Protein AF-A0A923I6V4-F1 (afdb_monomer)

Structure (mmCIF, N/CA/C/O backbone):
data_AF-A0A923I6V4-F1
#
_entry.id   AF-A0A923I6V4-F1
#
loop_
_atom_site.group_PDB
_atom_site.id
_atom_site.type_symbol
_atom_site.label_atom_id
_atom_site.label_alt_id
_atom_site.label_comp_id
_atom_site.label_asym_id
_atom_site.label_entity_id
_atom_site.label_seq_id
_atom_site.pdbx_PDB_ins_code
_atom_site.Cartn_x
_atom_site.Cartn_y
_atom_site.Cartn_z
_atom_site.occupancy
_atom_site.B_iso_or_equiv
_atom_site.auth_seq_id
_atom_site.auth_comp_id
_atom_site.auth_asym_id
_atom_site.auth_atom_id
_atom_site.pdbx_PDB_model_num
ATOM 1 N N . MET A 1 1 ? -12.545 9.788 10.547 1.00 50.50 1 MET A N 1
ATOM 2 C CA . MET A 1 1 ? -13.704 9.594 9.644 1.00 50.50 1 MET A CA 1
ATOM 3 C C . MET A 1 1 ? -13.990 8.103 9.576 1.00 50.50 1 MET A C 1
ATOM 5 O O . MET A 1 1 ? -13.017 7.360 9.613 1.00 50.50 1 MET A O 1
ATOM 9 N N . PRO A 1 2 ? -15.259 7.671 9.506 1.00 65.31 2 PRO A N 1
ATOM 10 C CA . PRO A 1 2 ? -15.587 6.265 9.277 1.00 65.31 2 PRO A CA 1
ATOM 11 C C . PRO A 1 2 ? -15.111 5.824 7.881 1.00 65.31 2 PRO A C 1
ATOM 13 O O . PRO A 1 2 ? -15.406 6.523 6.909 1.00 65.31 2 PRO A O 1
ATOM 16 N N . CYS A 1 3 ? -14.411 4.688 7.779 1.00 84.12 3 CYS A N 1
ATOM 17 C CA . CYS A 1 3 ? -14.164 4.018 6.499 1.00 84.12 3 CYS A CA 1
ATOM 18 C C . CYS A 1 3 ? -15.503 3.684 5.825 1.00 84.12 3 CYS A C 1
ATOM 20 O O . CYS A 1 3 ? -16.499 3.389 6.497 1.00 84.12 3 CYS A O 1
ATOM 22 N N . ARG A 1 4 ? -15.531 3.715 4.492 1.00 83.06 4 ARG A N 1
ATOM 23 C CA . ARG A 1 4 ? -16.712 3.359 3.690 1.00 83.06 4 ARG A CA 1
ATOM 24 C C . ARG A 1 4 ? -16.590 1.943 3.139 1.00 83.06 4 ARG A C 1
ATOM 26 O O . ARG A 1 4 ? -15.483 1.430 3.000 1.00 83.06 4 ARG A O 1
ATOM 33 N N . GLU A 1 5 ? -17.726 1.336 2.804 1.00 81.00 5 GLU A N 1
ATOM 34 C CA . GLU A 1 5 ? -17.725 0.083 2.049 1.00 81.00 5 GLU A CA 1
ATOM 35 C C . GLU A 1 5 ? -17.087 0.340 0.669 1.00 81.00 5 GLU A C 1
ATOM 37 O O . GLU A 1 5 ? -17.537 1.248 -0.042 1.00 81.00 5 GLU A O 1
ATOM 42 N N . PRO A 1 6 ? -16.025 -0.392 0.294 1.00 72.81 6 PRO A N 1
ATOM 43 C CA . PRO A 1 6 ? -15.378 -0.201 -0.993 1.00 72.81 6 PRO A CA 1
ATOM 44 C C . PRO A 1 6 ? -16.204 -0.834 -2.116 1.00 72.81 6 PRO A C 1
ATOM 46 O O . PRO A 1 6 ? -16.578 -2.001 -2.040 1.00 72.81 6 PRO A O 1
ATOM 49 N N . GLU A 1 7 ? -16.422 -0.089 -3.201 1.00 70.94 7 GLU A N 1
ATOM 50 C CA . GLU A 1 7 ? -16.979 -0.650 -4.442 1.00 70.94 7 GLU A CA 1
ATOM 51 C C . GLU A 1 7 ? -15.993 -1.644 -5.088 1.00 70.94 7 GLU A C 1
ATOM 53 O O . GLU A 1 7 ? -16.386 -2.691 -5.604 1.00 70.94 7 GLU A O 1
ATOM 58 N N . TYR A 1 8 ? -14.694 -1.345 -4.980 1.00 71.62 8 TYR A N 1
ATOM 59 C CA . TYR A 1 8 ? -13.590 -2.180 -5.446 1.00 71.62 8 TYR A CA 1
ATOM 60 C C . TYR A 1 8 ? -12.410 -2.096 -4.482 1.00 71.62 8 TYR A C 1
ATOM 62 O O . TYR A 1 8 ? -12.188 -1.061 -3.850 1.00 71.62 8 TYR A O 1
ATOM 70 N N . LEU A 1 9 ? -11.598 -3.152 -4.455 1.00 76.06 9 LEU A N 1
ATOM 71 C CA . LEU A 1 9 ? -10.267 -3.118 -3.863 1.00 76.06 9 LEU A CA 1
ATOM 72 C C . LEU A 1 9 ? -9.180 -3.134 -4.930 1.00 76.06 9 LEU A C 1
ATOM 74 O O . LEU A 1 9 ? -9.132 -4.009 -5.792 1.00 76.06 9 LEU A O 1
ATOM 78 N N . TYR A 1 10 ? -8.274 -2.172 -4.838 1.00 79.12 10 TYR A N 1
ATOM 79 C CA . TYR A 1 10 ? -7.061 -2.110 -5.627 1.00 79.12 10 TYR A CA 1
ATOM 80 C C . TYR A 1 10 ? -6.000 -3.041 -5.047 1.00 79.12 10 TYR A C 1
ATOM 82 O O . TYR A 1 10 ? -5.624 -2.947 -3.876 1.00 79.12 10 TYR A O 1
ATOM 90 N N . CYS A 1 11 ? -5.483 -3.907 -5.909 1.00 76.88 11 CYS A N 1
ATOM 91 C CA . CYS A 1 11 ? -4.522 -4.950 -5.583 1.00 76.88 11 CYS A CA 1
ATOM 92 C C . CYS A 1 11 ? -3.255 -4.769 -6.417 1.00 76.88 11 CYS A C 1
ATOM 94 O O . CYS A 1 11 ? -3.303 -4.247 -7.532 1.00 76.88 11 CYS A O 1
ATOM 96 N N . LEU A 1 12 ? -2.119 -5.233 -5.901 1.00 80.56 12 LEU A N 1
ATOM 97 C CA . LEU A 1 12 ? -0.859 -5.240 -6.641 1.00 80.56 12 LEU A CA 1
ATOM 98 C C . LEU A 1 12 ? -0.835 -6.368 -7.679 1.00 80.56 12 LEU A C 1
ATOM 100 O O . LEU A 1 12 ? -1.013 -7.538 -7.340 1.00 80.56 12 LEU A O 1
ATOM 104 N N . ALA A 1 13 ? -0.493 -6.026 -8.918 1.00 75.88 13 ALA A N 1
ATOM 105 C CA . ALA A 1 13 ? -0.203 -6.972 -9.989 1.00 75.88 13 ALA A CA 1
ATOM 106 C C . ALA A 1 13 ? 1.155 -6.665 -10.646 1.00 75.88 13 ALA A C 1
ATOM 108 O O . ALA A 1 13 ? 1.688 -5.558 -10.522 1.00 75.88 13 ALA A O 1
ATOM 109 N N . ALA A 1 14 ? 1.731 -7.649 -11.342 1.00 72.06 14 ALA A N 1
ATOM 110 C CA . ALA A 1 14 ? 3.008 -7.508 -12.048 1.00 72.06 14 ALA A CA 1
ATOM 111 C C . ALA A 1 14 ? 2.869 -7.824 -13.545 1.00 72.06 14 ALA A C 1
ATOM 113 O O . ALA A 1 14 ? 2.103 -8.705 -13.935 1.00 72.06 14 ALA A O 1
ATOM 114 N N . TYR A 1 15 ? 3.635 -7.129 -14.393 1.00 70.94 15 TYR A N 1
ATOM 115 C CA . TYR A 1 15 ? 3.663 -7.393 -15.841 1.00 70.94 15 TYR A CA 1
ATOM 116 C C . TYR A 1 15 ? 4.394 -8.700 -16.159 1.00 70.94 15 TYR A C 1
ATOM 118 O O . TYR A 1 15 ? 5.438 -8.939 -15.560 1.00 70.94 15 TYR A O 1
ATOM 126 N N . PRO A 1 16 ? 3.925 -9.551 -17.088 1.00 59.22 16 PRO A N 1
ATOM 127 C CA . PRO A 1 16 ? 4.636 -10.776 -17.471 1.00 59.22 16 PRO A CA 1
ATOM 128 C C . PRO A 1 16 ? 6.056 -10.477 -18.006 1.00 59.22 16 PRO A C 1
ATOM 130 O O . PRO A 1 16 ? 6.226 -9.546 -18.784 1.00 59.22 16 PRO A O 1
ATOM 133 N N . GLY A 1 17 ? 7.061 -11.263 -17.587 1.00 56.19 17 GLY A N 1
ATOM 134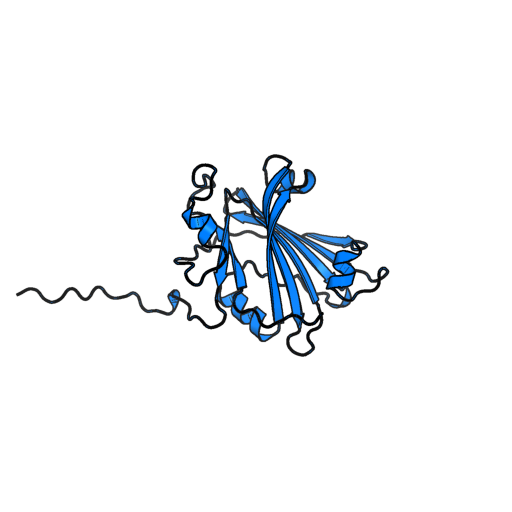 C CA . GLY A 1 17 ? 8.479 -11.105 -17.966 1.00 56.19 17 GLY A CA 1
ATOM 135 C C . GLY A 1 17 ? 9.425 -10.842 -16.781 1.00 56.19 17 GLY A C 1
ATOM 136 O O . GLY A 1 17 ? 8.997 -10.343 -15.738 1.00 56.19 17 GLY A O 1
ATOM 137 N N . ASP A 1 18 ? 10.714 -11.177 -16.939 1.00 53.94 18 ASP A N 1
ATOM 138 C CA . ASP A 1 18 ? 11.788 -11.054 -15.927 1.00 53.94 18 ASP A CA 1
ATOM 139 C C . ASP A 1 18 ? 12.222 -9.592 -15.673 1.00 53.94 18 ASP A C 1
ATOM 141 O O . ASP A 1 18 ? 13.398 -9.243 -15.701 1.00 53.94 18 ASP A O 1
ATOM 145 N N . GLY A 1 19 ? 11.268 -8.686 -15.447 1.00 49.53 19 GLY A N 1
ATOM 146 C CA . GLY A 1 19 ? 11.560 -7.292 -15.097 1.00 49.53 19 GLY A CA 1
ATOM 147 C C . GLY A 1 19 ? 11.909 -6.372 -16.273 1.00 49.53 19 GLY A C 1
ATOM 148 O O . GLY A 1 19 ? 12.106 -5.176 -16.054 1.00 49.53 19 GLY A O 1
ATOM 149 N N . ALA A 1 20 ? 11.907 -6.877 -17.510 1.00 49.28 20 ALA A N 1
ATOM 150 C CA . ALA A 1 20 ? 11.780 -6.049 -18.705 1.00 49.28 20 ALA A CA 1
ATOM 151 C C . ALA A 1 20 ? 10.291 -5.736 -18.904 1.00 49.28 20 ALA A C 1
ATOM 153 O O . ALA A 1 20 ? 9.579 -6.452 -19.605 1.00 49.28 20 ALA A O 1
ATOM 154 N N . GLY A 1 21 ? 9.796 -4.712 -18.205 1.00 51.88 21 GLY A N 1
ATOM 155 C CA . GLY A 1 21 ? 8.465 -4.181 -18.478 1.00 51.88 21 GLY A CA 1
ATOM 156 C C . GLY A 1 21 ? 8.314 -3.772 -19.948 1.00 51.88 21 GLY A C 1
ATOM 157 O O . GLY A 1 21 ? 9.319 -3.632 -20.656 1.00 51.88 21 GLY A O 1
ATOM 158 N N . PRO A 1 22 ? 7.079 -3.542 -20.424 1.00 49.72 22 PRO A N 1
ATOM 159 C CA . PRO A 1 22 ? 6.881 -2.875 -21.706 1.00 49.72 22 PRO A CA 1
ATOM 160 C C . PRO A 1 22 ? 7.697 -1.565 -21.746 1.00 49.72 22 PRO A C 1
ATOM 162 O O . PRO A 1 22 ? 7.948 -0.974 -20.686 1.00 49.72 22 PRO A O 1
ATOM 165 N N . PRO A 1 23 ? 8.157 -1.124 -22.935 1.00 48.50 23 PRO A N 1
ATOM 166 C CA . PRO A 1 23 ? 8.979 0.077 -23.073 1.00 48.50 23 PRO A CA 1
ATOM 167 C C . PRO A 1 23 ? 8.366 1.239 -22.288 1.00 48.50 23 PRO A C 1
ATOM 169 O O . PRO A 1 23 ? 7.155 1.427 -22.320 1.00 48.50 23 PRO A O 1
ATOM 172 N N . ALA A 1 24 ? 9.212 1.961 -21.544 1.00 45.72 24 ALA A N 1
ATOM 173 C CA . ALA A 1 24 ? 8.827 2.961 -20.552 1.00 45.72 24 ALA A CA 1
ATOM 174 C C . ALA A 1 24 ? 7.720 3.899 -21.063 1.00 45.72 24 ALA A C 1
ATOM 176 O O . ALA A 1 24 ? 7.957 4.836 -21.818 1.00 45.72 24 ALA A O 1
ATOM 177 N N . GLY A 1 25 ? 6.504 3.608 -20.622 1.00 45.00 25 GLY A N 1
ATOM 178 C CA . GLY A 1 25 ? 5.285 4.265 -21.046 1.00 45.00 25 GLY A CA 1
ATOM 179 C C . GLY A 1 25 ? 4.143 3.301 -20.781 1.00 45.00 25 GLY A C 1
ATOM 180 O O . GLY A 1 25 ? 4.135 2.187 -21.294 1.00 45.00 25 GLY A O 1
ATOM 181 N N . LEU A 1 26 ? 3.188 3.695 -19.940 1.00 42.41 26 LEU A N 1
ATOM 182 C CA . LEU A 1 26 ? 1.911 2.990 -19.926 1.00 42.41 26 LEU A CA 1
ATOM 183 C C . LEU A 1 26 ? 1.362 3.088 -21.356 1.00 42.41 26 LEU A C 1
ATOM 185 O O . LEU A 1 26 ? 1.271 4.221 -21.846 1.00 42.41 26 LEU A O 1
ATOM 189 N N . PRO A 1 27 ? 1.017 1.977 -22.038 1.00 41.78 27 PRO A N 1
ATOM 190 C CA . PRO A 1 27 ? 0.214 2.098 -23.242 1.00 41.78 27 PRO A CA 1
ATOM 191 C C . PRO A 1 27 ? -1.003 2.970 -22.892 1.00 41.78 27 PRO A C 1
ATOM 193 O O . PRO A 1 27 ? -1.504 2.863 -21.767 1.00 41.78 27 PRO A O 1
ATOM 196 N N . PRO A 1 28 ? -1.458 3.871 -23.776 1.00 41.59 28 PRO A N 1
ATOM 197 C CA . PRO A 1 28 ? -2.565 4.788 -23.485 1.00 41.59 28 PRO A CA 1
ATOM 198 C C . PRO A 1 28 ? -3.798 4.084 -22.887 1.00 41.59 28 PRO A C 1
ATOM 200 O O . PRO A 1 28 ? -4.476 4.627 -22.019 1.00 41.59 28 PRO A O 1
ATOM 203 N N . GLU A 1 29 ? -4.015 2.825 -23.265 1.00 41.84 29 GLU A N 1
ATOM 204 C CA . GLU A 1 29 ? -5.050 1.928 -22.740 1.00 41.84 29 GLU A CA 1
ATOM 205 C C . GLU A 1 29 ? -4.907 1.623 -21.231 1.00 41.84 29 GLU A C 1
ATOM 207 O O . GLU A 1 29 ? -5.901 1.519 -20.517 1.00 41.84 29 GLU A O 1
ATOM 212 N N . ALA A 1 30 ? -3.681 1.548 -20.702 1.00 40.38 30 ALA A N 1
ATOM 213 C CA . ALA A 1 30 ? -3.397 1.311 -19.285 1.00 40.38 30 ALA A CA 1
ATOM 214 C C . ALA A 1 30 ? -3.538 2.575 -18.413 1.00 40.38 30 ALA A C 1
ATOM 216 O O . ALA A 1 30 ? -3.670 2.463 -17.195 1.00 40.38 30 ALA A O 1
ATOM 217 N N . GLN A 1 31 ? -3.562 3.774 -19.012 1.00 41.53 31 GLN A N 1
ATOM 218 C CA . GLN A 1 31 ? -3.957 4.999 -18.299 1.00 41.53 31 GLN A CA 1
ATOM 219 C C . GLN A 1 31 ? -5.479 5.056 -18.081 1.00 41.53 31 GLN A C 1
ATOM 221 O O . GLN A 1 31 ? -5.931 5.611 -17.082 1.00 41.53 31 GLN A O 1
ATOM 226 N N . ALA A 1 32 ? -6.261 4.437 -18.976 1.00 33.84 32 ALA A N 1
ATOM 227 C CA . ALA A 1 32 ? -7.723 4.375 -18.898 1.00 33.84 32 ALA A CA 1
ATOM 228 C C . ALA A 1 32 ? -8.253 3.281 -17.942 1.00 33.84 32 ALA A C 1
ATOM 230 O O . ALA A 1 32 ? -9.379 3.379 -17.462 1.00 33.84 32 ALA A O 1
ATOM 231 N N . LEU A 1 33 ? -7.440 2.271 -17.611 1.00 42.25 33 LEU A N 1
ATOM 232 C CA . LEU A 1 33 ? -7.801 1.150 -16.723 1.00 42.25 33 LEU A CA 1
ATOM 233 C C . LEU A 1 33 ? -7.807 1.485 -15.221 1.00 42.25 33 LEU A C 1
ATOM 235 O O . LEU A 1 33 ? -8.164 0.638 -14.406 1.00 42.25 33 LEU A O 1
ATOM 239 N N . LEU A 1 34 ? -7.435 2.706 -14.829 1.00 43.00 34 LEU A N 1
ATOM 240 C CA . LEU A 1 34 ? -7.333 3.083 -13.415 1.00 43.00 34 LEU A CA 1
ATOM 241 C C . LEU A 1 34 ? -8.675 3.411 -12.738 1.00 43.00 34 LEU A C 1
ATOM 243 O O . LEU A 1 34 ? -8.669 3.637 -11.533 1.00 43.00 34 LEU A O 1
ATOM 247 N N . CYS A 1 35 ? -9.804 3.372 -13.460 1.00 35.56 35 CYS A N 1
ATOM 248 C CA . CYS A 1 35 ? -11.149 3.580 -12.904 1.00 35.56 35 CYS A CA 1
ATOM 249 C C . CYS A 1 35 ? -12.248 2.827 -13.701 1.00 35.56 35 CYS A C 1
ATOM 251 O O . CYS A 1 35 ? -13.166 3.471 -14.209 1.00 35.56 35 CYS A O 1
ATOM 253 N N . GLY A 1 36 ? -12.187 1.497 -13.870 1.00 34.00 36 GLY A N 1
ATOM 254 C CA . GLY A 1 36 ? -13.269 0.792 -14.583 1.00 34.00 36 GLY A CA 1
ATOM 255 C C . GLY A 1 36 ? -13.324 -0.743 -14.457 1.00 34.00 36 GLY A C 1
ATOM 256 O O . GLY A 1 36 ? -12.309 -1.371 -14.158 1.00 34.00 36 GLY A O 1
ATOM 257 N N . PRO A 1 37 ? -14.505 -1.352 -14.712 1.00 34.47 37 PRO A N 1
ATOM 258 C CA . PRO A 1 37 ? -14.922 -2.694 -14.266 1.00 34.47 37 PRO A CA 1
ATOM 259 C C . PRO A 1 37 ? -14.389 -3.854 -15.129 1.00 34.47 37 PRO A C 1
ATOM 261 O O . PRO A 1 37 ? -15.073 -4.844 -15.369 1.00 34.47 37 PRO A O 1
ATOM 264 N N . SER A 1 38 ? -13.184 -3.747 -15.683 1.00 38.25 38 SER A N 1
ATOM 265 C CA . SER A 1 38 ? -12.650 -4.793 -16.567 1.00 38.25 38 SER A CA 1
ATOM 266 C C . SER A 1 38 ? -11.137 -4.901 -16.467 1.00 38.25 38 SER A C 1
ATOM 268 O O . SER A 1 38 ? -10.418 -4.701 -17.442 1.00 38.25 38 SER A O 1
ATOM 270 N N . ALA A 1 39 ? -10.638 -5.261 -15.286 1.00 38.81 39 ALA A N 1
ATOM 271 C CA . ALA A 1 39 ? -9.272 -5.751 -15.163 1.00 38.81 39 ALA A CA 1
ATOM 272 C C . ALA A 1 39 ? -9.226 -7.245 -15.536 1.00 38.81 39 ALA A C 1
ATOM 274 O O . ALA A 1 39 ? -9.208 -8.138 -14.690 1.00 38.81 39 ALA A O 1
ATOM 275 N N . ALA A 1 40 ? -9.278 -7.520 -16.840 1.00 32.78 40 ALA A N 1
ATOM 276 C CA . ALA A 1 40 ? -9.125 -8.867 -17.373 1.00 32.78 40 ALA A CA 1
ATOM 277 C C . ALA A 1 40 ? -7.722 -9.428 -17.056 1.00 32.78 40 ALA A C 1
ATOM 279 O O . ALA A 1 40 ? -6.714 -8.752 -17.246 1.00 32.78 40 ALA A O 1
ATOM 280 N N . ALA A 1 41 ? -7.691 -10.686 -16.600 1.00 36.97 41 ALA A N 1
ATOM 281 C CA . ALA A 1 41 ? -6.511 -11.500 -16.287 1.00 36.97 41 ALA A CA 1
ATOM 282 C C . ALA A 1 41 ? -5.522 -10.865 -15.292 1.00 36.97 41 ALA A C 1
ATOM 284 O O . ALA A 1 41 ? -4.406 -10.474 -15.637 1.00 36.97 41 ALA A O 1
ATOM 285 N N . VAL A 1 42 ? -5.901 -10.856 -14.012 1.00 48.19 42 VAL A N 1
ATOM 286 C CA . VAL A 1 42 ? -4.965 -10.548 -12.930 1.00 48.19 42 VAL A CA 1
ATOM 287 C C . VAL A 1 42 ? -3.864 -11.610 -12.878 1.00 48.19 42 VAL A C 1
ATOM 289 O O . VAL A 1 42 ? -4.057 -12.724 -12.388 1.00 48.19 42 VAL A O 1
ATOM 292 N N . CYS A 1 43 ? -2.681 -11.264 -13.381 1.00 43.03 43 CYS A N 1
ATOM 293 C CA . CYS A 1 43 ? -1.482 -12.051 -13.148 1.00 43.03 43 CYS A CA 1
ATOM 294 C C . CYS A 1 43 ? -0.974 -11.724 -11.741 1.00 43.03 43 CYS A C 1
ATOM 296 O O . CYS A 1 43 ? -0.223 -10.766 -11.550 1.00 43.03 43 CYS A O 1
ATOM 298 N N . HIS A 1 44 ? -1.418 -12.504 -10.753 1.00 53.28 44 HIS A N 1
ATOM 299 C CA . HIS A 1 44 ? -0.719 -12.623 -9.478 1.00 53.28 44 HIS A CA 1
ATOM 300 C C . HIS A 1 44 ? 0.377 -13.682 -9.652 1.00 53.28 44 HIS A C 1
ATOM 302 O O . HIS A 1 44 ? 0.066 -14.871 -9.760 1.00 53.28 44 HIS A O 1
ATOM 308 N N . PRO A 1 45 ? 1.655 -13.292 -9.728 1.00 54.62 45 PRO A N 1
ATOM 309 C CA . PRO A 1 45 ? 2.751 -14.242 -9.728 1.00 54.62 45 PRO A CA 1
ATOM 310 C C . PRO A 1 45 ? 2.778 -14.978 -8.381 1.00 54.62 45 PRO A C 1
ATOM 312 O O . PRO A 1 45 ? 2.745 -14.347 -7.326 1.00 54.62 45 PRO A O 1
ATOM 315 N N . ASN A 1 46 ? 2.870 -16.308 -8.407 1.00 56.78 46 ASN A N 1
ATOM 316 C CA . ASN A 1 46 ? 2.979 -17.125 -7.190 1.00 56.78 46 ASN A CA 1
ATOM 317 C C . ASN A 1 46 ? 4.353 -16.995 -6.494 1.00 56.78 46 ASN A C 1
ATOM 319 O O . ASN A 1 46 ? 4.581 -17.628 -5.469 1.00 56.78 46 ASN A O 1
ATOM 323 N N . ASP A 1 47 ? 5.288 -16.227 -7.059 1.00 63.88 47 ASP A N 1
ATOM 324 C CA . ASP A 1 47 ? 6.683 -16.127 -6.624 1.00 63.88 47 ASP A CA 1
ATOM 325 C C . ASP A 1 47 ? 6.998 -14.840 -5.843 1.00 63.88 47 ASP A C 1
ATOM 327 O O . ASP A 1 47 ? 8.163 -14.449 -5.730 1.00 63.88 47 ASP A O 1
ATOM 331 N N . TYR A 1 48 ? 5.987 -14.165 -5.282 1.00 69.56 48 TYR A N 1
ATOM 332 C CA . TYR A 1 48 ? 6.248 -13.022 -4.413 1.00 69.56 48 TYR A CA 1
ATOM 333 C C . TYR A 1 48 ? 6.947 -13.429 -3.117 1.00 69.56 48 TYR A C 1
ATOM 335 O O . TYR A 1 48 ? 6.541 -14.357 -2.418 1.00 69.56 48 TYR A O 1
ATOM 343 N N . SER A 1 49 ? 7.990 -12.675 -2.770 1.00 74.44 49 SER A N 1
ATOM 344 C CA . SER A 1 49 ? 8.648 -12.762 -1.467 1.00 74.44 49 SER A CA 1
ATOM 345 C C . SER A 1 49 ? 8.453 -11.473 -0.674 1.00 74.44 49 SER A C 1
ATOM 347 O O . SER A 1 49 ? 8.475 -10.364 -1.222 1.00 74.44 49 SER A O 1
ATOM 349 N N . PHE A 1 50 ? 8.263 -11.638 0.636 1.00 77.50 50 PHE A N 1
ATOM 350 C CA . PHE A 1 50 ? 7.963 -10.565 1.578 1.00 77.50 50 PHE A CA 1
ATOM 351 C C . PHE A 1 50 ? 8.929 -10.628 2.761 1.00 77.50 50 PHE A C 1
ATOM 353 O O . PHE A 1 50 ? 9.101 -11.685 3.362 1.00 77.50 50 PHE A O 1
ATOM 360 N N . ASP A 1 51 ? 9.509 -9.487 3.128 1.00 72.25 51 ASP A N 1
ATOM 361 C CA . ASP A 1 51 ? 10.331 -9.351 4.333 1.00 72.25 51 ASP A CA 1
ATOM 362 C C . ASP A 1 51 ? 9.881 -8.124 5.134 1.00 72.25 51 ASP A C 1
ATOM 364 O O . ASP A 1 51 ? 9.891 -7.001 4.619 1.00 72.25 51 ASP A O 1
ATOM 368 N N . TRP A 1 52 ? 9.433 -8.353 6.370 1.00 74.12 52 TRP A N 1
ATOM 369 C CA . TRP A 1 52 ? 8.853 -7.335 7.241 1.00 74.12 52 TRP A CA 1
ATOM 370 C C . TRP A 1 52 ? 9.868 -6.857 8.272 1.00 74.12 52 TRP A C 1
ATOM 372 O O . TRP A 1 52 ? 10.367 -7.628 9.085 1.00 74.12 52 TRP A O 1
ATOM 382 N N . MET A 1 53 ? 10.062 -5.544 8.339 1.00 74.69 53 MET A N 1
ATOM 383 C CA . MET A 1 53 ? 10.804 -4.900 9.420 1.00 74.69 53 MET A CA 1
ATOM 384 C C . MET A 1 53 ? 9.863 -4.043 10.261 1.00 74.69 53 MET A C 1
ATOM 386 O O . MET A 1 53 ? 9.182 -3.178 9.709 1.00 74.69 53 MET A O 1
ATOM 390 N N . SER A 1 54 ? 9.869 -4.240 11.582 1.00 72.88 54 SER A N 1
ATOM 391 C CA . SER A 1 54 ? 9.099 -3.440 12.545 1.00 72.88 54 SER A CA 1
ATOM 392 C C . SER A 1 54 ? 9.996 -2.470 13.311 1.00 72.88 54 SER A C 1
ATOM 394 O O . SER A 1 54 ? 11.115 -2.819 13.691 1.00 72.88 54 SER A O 1
ATOM 396 N N . ARG A 1 55 ? 9.523 -1.238 13.519 1.00 75.00 55 ARG A N 1
ATOM 397 C CA . ARG A 1 55 ? 10.157 -0.198 14.343 1.00 75.00 55 ARG A CA 1
ATOM 398 C C . ARG A 1 55 ? 9.082 0.657 15.011 1.00 75.00 55 ARG A C 1
ATOM 400 O O . ARG A 1 55 ? 7.973 0.758 14.502 1.00 75.00 55 ARG A O 1
ATOM 407 N N . TYR A 1 56 ? 9.443 1.359 16.078 1.00 70.69 56 TYR A N 1
ATOM 408 C CA . TYR A 1 56 ? 8.615 2.428 16.637 1.00 70.69 56 TYR A CA 1
ATOM 409 C C . TYR A 1 56 ? 9.010 3.776 16.034 1.00 70.69 56 TYR A C 1
ATOM 411 O O . TYR A 1 56 ? 10.193 4.037 15.790 1.00 70.69 56 TYR A O 1
ATOM 419 N N . ARG A 1 57 ? 8.021 4.627 15.759 1.00 66.69 57 ARG A N 1
ATOM 420 C CA . ARG A 1 57 ? 8.233 6.017 15.338 1.00 66.69 57 ARG A CA 1
ATOM 421 C C . ARG A 1 57 ? 7.162 6.905 15.948 1.00 66.69 57 ARG A C 1
ATOM 423 O O . ARG A 1 57 ? 6.011 6.490 16.006 1.00 66.69 57 ARG A O 1
ATOM 430 N N . CYS A 1 58 ? 7.524 8.146 16.274 1.00 58.00 58 CYS A N 1
ATOM 431 C CA . CYS A 1 58 ? 6.523 9.201 16.361 1.00 58.00 58 CYS A CA 1
ATOM 432 C C . CYS A 1 58 ? 5.948 9.400 14.945 1.00 58.00 58 CYS A C 1
ATOM 434 O O . CYS A 1 58 ? 6.722 9.675 14.014 1.00 58.00 58 CYS A O 1
ATOM 436 N N . PRO A 1 59 ? 4.647 9.159 14.728 1.00 59.31 59 PRO A N 1
ATOM 437 C CA . PRO A 1 59 ? 4.013 9.355 13.429 1.00 59.31 59 PRO A CA 1
ATOM 438 C C . PRO A 1 59 ? 4.082 10.829 13.003 1.00 59.31 59 PRO A C 1
ATOM 440 O O . PRO A 1 59 ? 4.127 11.739 13.825 1.00 59.31 59 PRO A O 1
ATOM 443 N N . ALA A 1 60 ? 4.087 11.075 11.692 1.00 63.59 60 ALA A N 1
ATOM 444 C CA . ALA A 1 60 ? 3.764 12.410 11.195 1.00 63.59 60 ALA A CA 1
ATOM 445 C C . ALA A 1 60 ? 2.292 12.706 11.523 1.00 63.59 60 ALA A C 1
ATOM 447 O O . ALA A 1 60 ? 1.484 11.785 11.409 1.00 63.59 60 ALA A O 1
ATOM 448 N N . ASN A 1 61 ? 1.943 13.958 11.844 1.00 73.06 61 ASN A N 1
ATOM 449 C CA . ASN A 1 61 ? 0.589 14.357 12.272 1.00 73.06 61 ASN A CA 1
ATOM 450 C C . ASN A 1 61 ? -0.523 13.734 11.406 1.00 73.06 61 ASN A C 1
ATOM 452 O O . ASN A 1 61 ? -1.440 13.118 11.930 1.00 73.06 61 ASN A O 1
ATOM 456 N N . ALA A 1 62 ? -0.352 13.736 10.080 1.00 79.81 62 ALA A N 1
ATOM 457 C CA . ALA A 1 62 ? -1.321 13.158 9.148 1.00 79.81 62 ALA A CA 1
ATOM 458 C C . ALA A 1 62 ? -1.598 11.648 9.338 1.00 79.81 62 ALA A C 1
ATOM 460 O O . ALA A 1 62 ? -2.683 11.190 9.010 1.00 79.81 62 ALA A O 1
ATOM 461 N N . VAL A 1 63 ? -0.637 10.851 9.821 1.00 84.00 63 VAL A N 1
ATOM 462 C CA . VAL A 1 63 ? -0.857 9.418 10.109 1.00 84.00 63 VAL A CA 1
ATOM 463 C C . VAL A 1 63 ? -1.602 9.241 11.429 1.00 84.00 63 VAL A C 1
ATOM 465 O O . VAL A 1 63 ? -2.481 8.387 11.502 1.00 84.00 63 VAL A O 1
ATOM 468 N N . SER A 1 64 ? -1.284 10.047 12.448 1.00 84.19 64 SER A N 1
ATOM 469 C CA . SER A 1 64 ? -2.036 10.048 13.708 1.00 84.19 64 SER A CA 1
ATOM 470 C C . SER A 1 64 ? -3.491 10.421 13.478 1.00 84.19 64 SER A C 1
ATOM 472 O O . SER A 1 64 ? -4.371 9.704 13.939 1.00 84.19 64 SER A O 1
ATOM 474 N N . ASP A 1 65 ? -3.738 11.470 12.691 1.00 86.00 65 ASP A N 1
ATOM 475 C CA . ASP A 1 65 ? -5.088 11.943 12.375 1.00 86.00 65 ASP A CA 1
ATOM 476 C C . ASP A 1 65 ? -5.917 10.858 11.671 1.00 86.00 65 ASP A C 1
ATOM 478 O O . ASP A 1 65 ? -7.080 10.635 12.009 1.00 86.00 65 ASP A O 1
ATOM 482 N N . LEU A 1 66 ? -5.309 10.139 10.718 1.00 87.81 66 LEU A N 1
ATOM 483 C CA . LEU A 1 66 ? -5.961 9.028 10.015 1.00 87.81 66 LEU A CA 1
ATOM 484 C C . LEU A 1 66 ? -6.261 7.845 10.940 1.00 87.81 66 LEU A C 1
ATOM 486 O O . LEU A 1 66 ? -7.297 7.202 10.787 1.00 87.81 66 LEU A O 1
ATOM 490 N N . LEU A 1 67 ? -5.371 7.561 11.893 1.00 89.38 67 LEU A N 1
ATOM 491 C CA . LEU A 1 67 ? -5.541 6.478 12.861 1.00 89.38 67 LEU A CA 1
ATOM 492 C C . LEU A 1 67 ? -6.365 6.885 14.096 1.00 89.38 67 LEU A C 1
ATOM 494 O O . LEU A 1 67 ? -6.598 6.047 14.962 1.00 89.38 67 LEU A O 1
ATOM 498 N N . GLY A 1 68 ? -6.805 8.145 14.195 1.00 88.25 68 GLY A N 1
ATOM 499 C CA . GLY A 1 68 ? -7.524 8.658 15.365 1.00 88.25 68 GLY A CA 1
ATOM 500 C C . GLY A 1 68 ? -6.678 8.689 16.643 1.00 88.25 68 GLY A C 1
ATOM 501 O O . GLY A 1 68 ? -7.220 8.557 17.737 1.00 88.25 68 GLY A O 1
ATOM 502 N N . LEU A 1 69 ? -5.359 8.827 16.506 1.00 87.19 69 LEU A N 1
ATOM 503 C CA . LEU A 1 69 ? -4.399 8.772 17.605 1.00 87.19 69 LEU A CA 1
ATOM 504 C C . LEU A 1 69 ? -4.014 10.167 18.093 1.00 87.19 69 LEU A C 1
ATOM 506 O O . LEU A 1 69 ? -3.914 11.113 17.309 1.00 87.19 69 LEU A O 1
ATOM 510 N N . GLN A 1 70 ? -3.714 10.280 19.383 1.00 86.69 70 GLN A N 1
ATOM 511 C CA . GLN A 1 70 ? -3.072 11.468 19.932 1.00 86.69 70 GLN A CA 1
ATOM 512 C C . GLN A 1 70 ? -1.602 11.540 19.480 1.00 86.69 70 GLN A C 1
ATOM 514 O O . GLN A 1 70 ? -0.973 10.510 19.227 1.00 86.69 70 GLN A O 1
ATOM 519 N N . PRO A 1 71 ? -0.992 12.738 19.406 1.00 78.12 71 PRO A N 1
ATOM 520 C CA . PRO A 1 71 ? 0.404 12.890 18.978 1.00 78.12 71 PRO A CA 1
ATOM 521 C C . PRO A 1 71 ? 1.426 12.093 19.806 1.00 78.12 71 PRO A C 1
ATOM 523 O O . PRO A 1 71 ? 2.490 11.744 19.297 1.00 78.12 71 PRO A O 1
ATOM 526 N N . SER A 1 72 ? 1.120 11.822 21.077 1.00 81.81 72 SER A N 1
ATOM 527 C CA . SER A 1 72 ? 1.960 11.042 21.992 1.00 81.81 72 SER A CA 1
ATOM 528 C C . SER A 1 72 ? 1.791 9.529 21.859 1.00 81.81 72 SER A C 1
ATOM 530 O O . SER A 1 72 ? 2.577 8.788 22.451 1.00 81.81 72 SER A O 1
ATOM 532 N N . ASP A 1 73 ? 0.776 9.061 21.132 1.00 85.56 73 ASP A N 1
ATOM 533 C CA . ASP A 1 73 ? 0.451 7.640 21.096 1.00 85.56 73 ASP A CA 1
ATOM 534 C C . ASP A 1 73 ? 1.498 6.857 20.291 1.00 85.56 73 ASP A C 1
ATOM 536 O O . ASP A 1 73 ? 1.897 7.266 19.191 1.00 85.56 73 ASP A O 1
ATOM 540 N N . PRO A 1 74 ? 1.964 5.706 20.807 1.00 83.06 74 PRO A N 1
ATOM 541 C CA . PRO A 1 74 ? 2.948 4.896 20.114 1.00 83.06 74 PRO A CA 1
ATOM 542 C C . PRO A 1 74 ? 2.344 4.238 18.868 1.00 83.06 74 PRO A C 1
ATOM 544 O O . PRO A 1 74 ? 1.299 3.583 18.910 1.00 83.06 74 PRO A O 1
ATOM 547 N N . VAL A 1 75 ? 3.067 4.354 17.753 1.00 86.00 75 VAL A N 1
ATOM 548 C CA . VAL A 1 75 ? 2.718 3.725 16.475 1.00 86.00 75 VAL A CA 1
ATOM 549 C C . VAL A 1 75 ? 3.803 2.735 16.072 1.00 86.00 75 VAL A C 1
ATOM 551 O O . VAL A 1 75 ? 4.993 3.072 15.995 1.00 86.00 75 VAL A O 1
ATOM 554 N N . LYS A 1 76 ? 3.381 1.509 15.754 1.00 88.44 76 LYS A N 1
ATOM 555 C CA . LYS A 1 76 ? 4.237 0.524 15.097 1.00 88.44 76 LYS A CA 1
ATOM 556 C C . LYS A 1 76 ? 4.321 0.858 13.620 1.00 88.44 76 LYS A C 1
ATOM 558 O O . LYS A 1 76 ? 3.318 0.929 12.915 1.00 88.44 76 LYS A O 1
ATOM 563 N N . TYR A 1 77 ? 5.544 1.039 13.154 1.00 89.38 77 TYR A N 1
ATOM 564 C CA . TYR A 1 77 ? 5.870 1.237 11.758 1.00 89.38 77 TYR A CA 1
ATOM 565 C C . TYR A 1 77 ? 6.455 -0.050 11.192 1.00 89.38 77 TYR A C 1
ATOM 567 O O . TYR A 1 77 ? 7.525 -0.504 11.604 1.00 89.38 77 TYR A O 1
ATOM 575 N N . PHE A 1 78 ? 5.768 -0.598 10.203 1.00 89.88 78 PHE A N 1
ATOM 576 C CA . PHE A 1 78 ? 6.216 -1.737 9.434 1.00 89.88 78 PHE A CA 1
ATOM 577 C C . PHE A 1 78 ? 6.626 -1.295 8.042 1.00 89.88 78 PHE A C 1
ATOM 579 O O . PHE A 1 78 ? 6.019 -0.417 7.427 1.00 89.88 78 PHE A O 1
ATOM 586 N N . ARG A 1 79 ? 7.664 -1.934 7.522 1.00 89.75 79 ARG A N 1
ATOM 587 C CA . ARG A 1 79 ? 8.093 -1.744 6.146 1.00 89.75 79 ARG A CA 1
ATOM 588 C C . ARG A 1 79 ? 8.395 -3.089 5.519 1.00 89.75 79 ARG A C 1
ATOM 590 O O . ARG A 1 79 ? 9.113 -3.882 6.126 1.00 89.75 79 ARG A O 1
ATOM 597 N N . ARG A 1 80 ? 7.931 -3.284 4.287 1.00 89.19 80 ARG A N 1
ATOM 598 C CA . ARG A 1 80 ? 8.317 -4.425 3.453 1.00 89.19 80 ARG A CA 1
ATOM 599 C C . ARG A 1 80 ? 8.665 -4.013 2.035 1.00 89.19 80 ARG A C 1
ATOM 601 O O . ARG A 1 80 ? 8.159 -3.020 1.517 1.00 89.19 80 ARG A O 1
ATOM 608 N N . VAL A 1 81 ? 9.536 -4.794 1.409 1.00 90.31 81 VAL A N 1
ATOM 609 C CA . VAL A 1 81 ? 9.801 -4.725 -0.032 1.00 90.31 81 VAL A CA 1
ATOM 610 C C . VAL A 1 81 ? 9.233 -5.985 -0.656 1.00 90.31 81 VAL A C 1
ATOM 612 O O . VAL A 1 81 ? 9.581 -7.082 -0.227 1.00 90.31 81 VAL A O 1
ATOM 615 N N . ILE A 1 82 ? 8.370 -5.806 -1.647 1.00 88.94 82 ILE A N 1
ATOM 616 C CA . ILE A 1 82 ? 7.729 -6.880 -2.395 1.00 88.94 82 ILE A CA 1
ATOM 617 C C . ILE A 1 82 ? 8.559 -7.109 -3.648 1.00 88.94 82 ILE A C 1
ATOM 619 O O . ILE A 1 82 ? 8.840 -6.169 -4.403 1.00 88.94 82 ILE A O 1
ATOM 623 N N . ARG A 1 83 ? 8.984 -8.353 -3.844 1.00 87.31 83 ARG A N 1
ATOM 624 C CA . ARG A 1 83 ? 9.814 -8.753 -4.980 1.00 87.31 83 ARG A CA 1
ATOM 625 C C . ARG A 1 83 ? 9.102 -9.779 -5.823 1.00 87.31 83 ARG A C 1
ATOM 627 O O . ARG A 1 83 ? 8.398 -10.622 -5.283 1.00 87.31 83 ARG A O 1
ATOM 634 N N . ARG A 1 84 ? 9.380 -9.728 -7.119 1.00 80.56 84 ARG A N 1
ATOM 635 C CA . ARG A 1 84 ? 9.108 -10.804 -8.063 1.00 80.56 84 ARG A CA 1
ATOM 636 C C . ARG A 1 84 ? 10.436 -11.286 -8.624 1.00 80.56 84 ARG A C 1
ATOM 638 O O . ARG A 1 84 ? 11.209 -10.471 -9.139 1.00 80.56 84 ARG A O 1
ATOM 645 N N . GLY A 1 85 ? 10.739 -12.570 -8.465 1.00 82.31 85 GLY A N 1
ATOM 646 C CA . GLY A 1 85 ? 12.101 -13.066 -8.631 1.00 82.31 85 GLY A CA 1
ATOM 647 C C . GLY A 1 85 ? 13.113 -12.198 -7.868 1.00 82.31 85 GLY A C 1
ATOM 648 O O . GLY A 1 85 ? 13.008 -12.000 -6.656 1.00 82.31 85 GLY A O 1
ATOM 649 N N . ARG A 1 86 ? 14.092 -11.638 -8.588 1.00 82.62 86 ARG A N 1
ATOM 650 C CA . ARG A 1 86 ? 15.144 -10.783 -8.008 1.00 82.62 86 ARG A CA 1
ATOM 651 C C . ARG A 1 86 ? 14.798 -9.295 -7.972 1.00 82.62 86 ARG A C 1
ATOM 653 O O . ARG A 1 86 ? 15.525 -8.534 -7.343 1.00 82.62 86 ARG A O 1
ATOM 660 N N . HIS A 1 87 ? 13.710 -8.874 -8.612 1.00 84.94 87 HIS A N 1
ATOM 661 C CA . HIS A 1 87 ? 13.425 -7.458 -8.811 1.00 84.94 87 HIS A CA 1
ATOM 662 C C . HIS A 1 87 ? 12.424 -6.928 -7.779 1.00 84.94 87 HIS A C 1
ATOM 664 O O . HIS A 1 87 ? 11.343 -7.505 -7.615 1.00 84.94 87 HIS A O 1
ATOM 670 N N . PRO A 1 88 ? 12.724 -5.806 -7.099 1.00 89.75 88 PRO A N 1
ATOM 671 C CA . PRO A 1 88 ? 11.741 -5.129 -6.267 1.00 89.75 88 PRO A CA 1
ATOM 672 C C . PRO A 1 88 ? 10.669 -4.490 -7.153 1.00 89.75 88 PRO A C 1
ATOM 674 O O . PRO A 1 88 ? 10.966 -3.670 -8.025 1.00 89.75 88 PRO A O 1
ATOM 677 N N . ILE A 1 89 ? 9.413 -4.869 -6.930 1.00 86.69 89 ILE A N 1
ATOM 678 C CA . ILE A 1 89 ? 8.266 -4.346 -7.685 1.00 86.69 89 ILE A CA 1
ATOM 679 C C . ILE A 1 89 ? 7.517 -3.274 -6.901 1.00 86.69 89 ILE A C 1
ATOM 681 O O . ILE A 1 89 ? 6.958 -2.352 -7.494 1.00 86.69 89 ILE A O 1
ATOM 685 N N . ALA A 1 90 ? 7.531 -3.373 -5.571 1.00 91.00 90 ALA A N 1
ATOM 686 C CA . ALA A 1 90 ? 6.863 -2.423 -4.708 1.00 91.00 90 ALA A CA 1
ATOM 687 C C . ALA A 1 90 ? 7.497 -2.355 -3.314 1.00 91.00 90 ALA A C 1
ATOM 689 O O . ALA A 1 90 ? 8.209 -3.257 -2.870 1.00 91.00 90 ALA A O 1
ATOM 690 N N . CYS A 1 91 ? 7.236 -1.263 -2.606 1.00 92.00 91 CYS A N 1
ATOM 691 C CA . CYS A 1 91 ? 7.613 -1.070 -1.213 1.00 92.00 91 CYS A CA 1
ATOM 692 C C . CYS A 1 91 ? 6.368 -0.638 -0.452 1.00 92.00 91 CYS A C 1
ATOM 694 O O . CYS A 1 91 ? 5.766 0.375 -0.800 1.00 92.00 91 CYS A O 1
ATOM 696 N N . GLU A 1 92 ? 6.010 -1.367 0.599 1.00 91.38 92 GLU A N 1
ATOM 697 C CA . GLU A 1 92 ? 4.917 -0.981 1.483 1.00 91.38 92 GLU A CA 1
ATOM 698 C C . GLU A 1 92 ? 5.460 -0.411 2.787 1.00 91.38 92 GLU A C 1
ATOM 700 O O . GLU A 1 92 ? 6.448 -0.893 3.354 1.00 91.38 92 GLU A O 1
ATOM 705 N N . MET A 1 93 ? 4.787 0.626 3.260 1.00 91.75 93 MET A N 1
ATOM 706 C CA . MET A 1 93 ? 4.911 1.158 4.603 1.00 91.75 93 MET A CA 1
ATOM 707 C C . MET A 1 93 ? 3.554 1.078 5.285 1.00 91.75 93 MET A C 1
ATOM 709 O O . MET A 1 93 ? 2.589 1.602 4.737 1.00 91.75 93 MET A O 1
ATOM 713 N N . SER A 1 94 ? 3.500 0.487 6.473 1.00 91.44 94 SER A N 1
ATOM 714 C CA . SER A 1 94 ? 2.270 0.344 7.250 1.00 91.44 94 SER A CA 1
ATOM 715 C C . SER A 1 94 ? 2.464 0.920 8.646 1.00 91.44 94 SER A C 1
ATOM 717 O O . SER A 1 94 ? 3.509 0.737 9.270 1.00 91.44 94 SER A O 1
ATOM 719 N N . TRP A 1 95 ? 1.455 1.625 9.132 1.00 92.19 95 TRP A N 1
ATOM 720 C CA . TRP A 1 95 ? 1.393 2.230 10.454 1.00 92.19 95 TRP A CA 1
ATOM 721 C C . TRP A 1 95 ? 0.189 1.662 11.185 1.00 92.19 95 TRP A C 1
ATOM 723 O O . TRP A 1 95 ? -0.916 1.667 10.643 1.00 92.19 95 TRP A O 1
ATOM 733 N N . LEU A 1 96 ? 0.424 1.152 12.388 1.00 91.44 96 LEU A N 1
ATOM 734 C CA . LEU A 1 96 ? -0.598 0.551 13.234 1.00 91.44 96 LEU A CA 1
ATOM 735 C C . LEU A 1 96 ? -0.498 1.142 14.646 1.00 91.44 96 LEU A C 1
ATOM 737 O O . LEU A 1 96 ? 0.625 1.311 15.138 1.00 91.44 96 LEU A O 1
ATOM 741 N N . PRO A 1 97 ? -1.627 1.409 15.325 1.00 89.19 97 PRO A N 1
ATOM 742 C CA . PRO A 1 97 ? -1.619 1.673 16.760 1.00 89.19 97 PRO A CA 1
ATOM 743 C C . PRO A 1 97 ? -0.919 0.529 17.508 1.00 89.19 97 PRO A C 1
ATOM 745 O O . PRO A 1 97 ? -1.102 -0.642 17.164 1.00 89.19 97 PRO A O 1
ATOM 748 N N . ASP A 1 98 ? -0.125 0.830 18.539 1.00 84.06 98 ASP A N 1
ATOM 749 C CA . ASP A 1 98 ? 0.595 -0.206 19.301 1.00 84.06 98 ASP A CA 1
ATOM 750 C C . ASP A 1 98 ? -0.345 -1.269 19.900 1.00 84.06 98 ASP A C 1
ATOM 752 O O . ASP A 1 98 ? -0.038 -2.466 19.875 1.00 84.06 98 ASP A O 1
ATOM 756 N N . THR A 1 99 ? -1.543 -0.839 20.305 1.00 81.06 99 THR A N 1
ATOM 757 C CA . THR A 1 99 ? -2.638 -1.678 20.816 1.00 81.06 99 THR A CA 1
ATOM 758 C C . THR A 1 99 ? -3.097 -2.753 19.832 1.00 81.06 99 THR A C 1
ATOM 760 O O . THR A 1 99 ? -3.611 -3.788 20.249 1.00 81.06 99 THR A O 1
ATOM 763 N N . SER A 1 100 ? -2.872 -2.561 18.528 1.00 73.62 100 SER A N 1
ATOM 764 C CA . SER A 1 100 ? -3.307 -3.502 17.493 1.00 73.62 100 SER A CA 1
ATOM 765 C C . SER A 1 100 ? -2.401 -4.732 17.360 1.00 73.62 100 SER A C 1
ATOM 76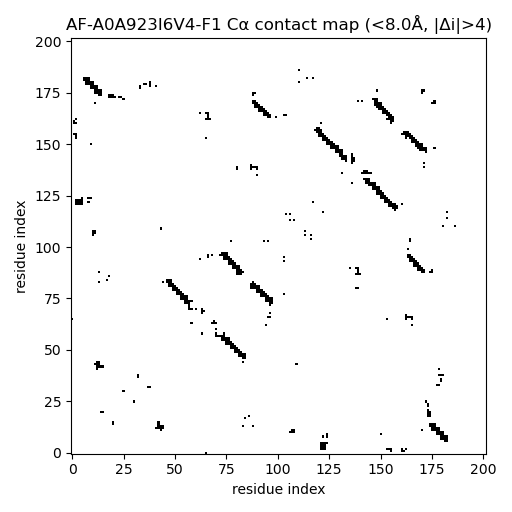7 O O . SER A 1 100 ? -2.825 -5.674 16.704 1.00 73.62 100 SER A O 1
ATOM 769 N N . CYS A 1 101 ? -1.201 -4.721 17.974 1.00 54.38 101 CYS A N 1
ATOM 770 C CA . CYS A 1 101 ? -0.130 -5.732 18.183 1.00 54.38 101 CYS A CA 1
ATOM 771 C C . CYS A 1 101 ? 0.110 -6.904 17.187 1.00 54.38 101 CYS A C 1
ATOM 773 O O . CYS A 1 101 ? 1.078 -7.651 17.337 1.00 54.38 101 CYS A O 1
ATOM 775 N N . LYS A 1 102 ? -0.685 -7.060 16.137 1.00 72.81 102 LYS A N 1
ATOM 776 C CA . LYS A 1 102 ? -0.590 -8.084 15.101 1.00 72.81 102 LYS A CA 1
ATOM 777 C C . LYS A 1 102 ? 0.251 -7.560 13.936 1.00 72.81 102 LYS A C 1
ATOM 779 O O . LYS A 1 102 ? 0.508 -6.362 13.808 1.00 72.81 102 LYS A O 1
ATOM 784 N N . LYS A 1 1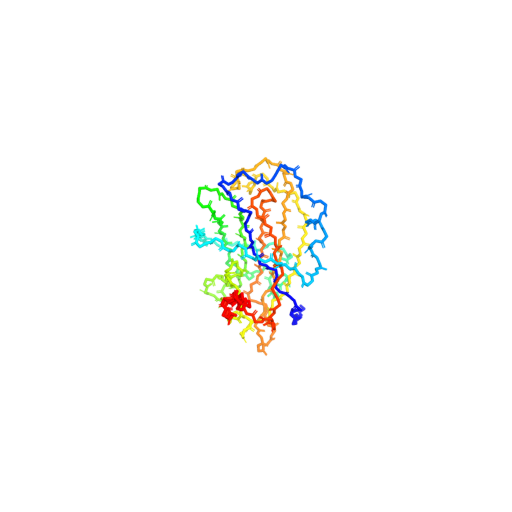03 ? 0.722 -8.483 13.095 1.00 79.19 103 LYS A N 1
ATOM 785 C CA . LYS A 1 103 ? 1.339 -8.126 11.811 1.00 79.19 103 LYS A CA 1
ATOM 786 C C . LYS A 1 103 ? 0.339 -7.305 10.978 1.00 79.19 103 LYS A C 1
ATOM 788 O O . LYS A 1 103 ? -0.861 -7.548 11.119 1.00 79.19 103 LYS A O 1
ATOM 793 N N . PRO A 1 104 ? 0.814 -6.384 10.118 1.00 83.31 104 PRO A N 1
ATOM 794 C CA . PRO A 1 104 ? -0.062 -5.663 9.208 1.00 83.31 104 PRO A CA 1
ATOM 795 C C . PRO A 1 104 ? -0.927 -6.621 8.391 1.00 83.31 104 PRO A C 1
ATOM 797 O O . PRO A 1 104 ? -0.450 -7.675 7.962 1.00 83.31 104 PRO A O 1
ATOM 800 N N . LEU A 1 105 ? -2.176 -6.228 8.156 1.00 84.75 105 LEU A N 1
ATOM 801 C CA . LEU A 1 105 ? -3.041 -6.884 7.187 1.00 84.75 105 LEU A CA 1
ATOM 802 C C . LEU A 1 105 ? -2.427 -6.722 5.798 1.00 84.75 105 LEU A C 1
ATOM 804 O O . LEU A 1 105 ? -2.033 -5.620 5.403 1.00 84.75 105 LEU A O 1
ATOM 808 N N . ASP A 1 106 ? -2.329 -7.835 5.082 1.00 78.75 106 ASP A N 1
ATOM 809 C CA . ASP A 1 106 ? -1.714 -7.890 3.767 1.00 78.75 106 ASP A CA 1
ATOM 810 C C . ASP A 1 106 ? -2.773 -7.744 2.670 1.00 78.75 106 ASP A C 1
ATOM 812 O O . ASP A 1 106 ? -3.473 -8.696 2.333 1.00 78.75 106 ASP A O 1
ATOM 816 N N . LEU A 1 107 ? -2.863 -6.542 2.099 1.00 72.31 107 LEU A N 1
ATOM 817 C CA . LEU A 1 107 ? -3.771 -6.224 0.990 1.00 72.31 107 LEU A CA 1
ATOM 818 C C . LEU A 1 107 ? -3.151 -6.481 -0.395 1.00 72.31 107 LEU A C 1
ATOM 820 O O . LEU A 1 107 ? -3.721 -6.106 -1.414 1.00 72.31 107 LEU A O 1
ATOM 824 N N . THR A 1 108 ? -1.957 -7.078 -0.450 1.00 67.44 108 THR A N 1
ATOM 825 C CA . THR A 1 108 ? -1.222 -7.334 -1.703 1.00 67.44 108 THR A CA 1
ATOM 826 C C . THR A 1 108 ? -1.352 -8.776 -2.196 1.00 67.44 108 THR A C 1
ATOM 828 O O . THR A 1 108 ? -0.709 -9.150 -3.177 1.00 67.44 108 THR A O 1
ATOM 831 N N . LEU A 1 109 ? -2.169 -9.574 -1.502 1.00 61.47 109 LEU A N 1
ATOM 832 C CA . LEU A 1 109 ? -2.414 -10.990 -1.767 1.00 61.47 109 LEU A CA 1
ATOM 833 C C . LEU A 1 109 ? -3.394 -11.204 -2.932 1.00 61.47 109 LEU A C 1
ATOM 835 O O . LEU A 1 109 ? -3.918 -10.256 -3.513 1.00 61.47 109 LEU A O 1
ATOM 839 N N . ASP A 1 110 ? -3.624 -12.472 -3.276 1.00 62.91 110 ASP A N 1
ATOM 840 C CA . ASP A 1 110 ? -4.639 -12.854 -4.254 1.00 62.91 110 ASP A CA 1
ATOM 841 C C . ASP A 1 110 ? -6.067 -12.460 -3.819 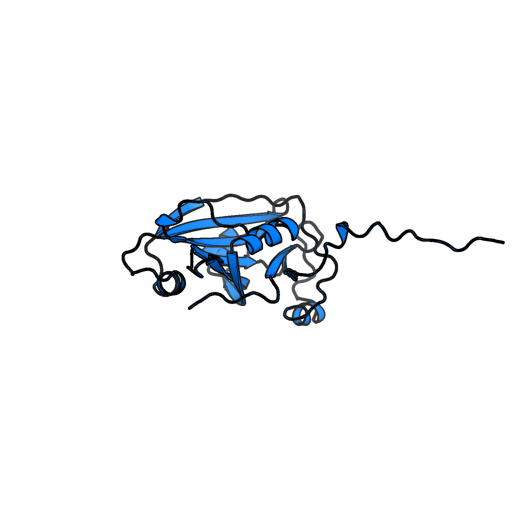1.00 62.91 110 ASP A C 1
ATOM 843 O O . ASP A 1 110 ? -6.352 -12.158 -2.655 1.00 62.91 110 ASP A O 1
ATOM 847 N N . ALA A 1 111 ? -6.995 -12.494 -4.778 1.00 63.03 111 ALA A N 1
ATOM 848 C CA . ALA A 1 111 ? -8.387 -12.107 -4.566 1.00 63.03 111 ALA A CA 1
ATOM 849 C C . ALA A 1 111 ? -9.109 -12.903 -3.458 1.00 63.03 111 ALA A C 1
ATOM 851 O O . ALA A 1 111 ? -10.065 -12.392 -2.876 1.00 63.03 111 ALA A O 1
ATOM 852 N N . ALA A 1 112 ? -8.700 -14.139 -3.150 1.00 63.62 112 ALA A N 1
ATOM 853 C CA . ALA A 1 112 ? -9.355 -14.952 -2.124 1.00 63.62 112 ALA A CA 1
ATOM 854 C C . ALA A 1 112 ? -8.922 -14.529 -0.714 1.00 63.62 112 ALA A C 1
ATOM 856 O O . ALA A 1 112 ? -9.756 -14.417 0.186 1.00 63.62 112 ALA A O 1
ATOM 857 N N . ALA A 1 113 ? -7.636 -14.232 -0.525 1.00 66.56 113 ALA A N 1
ATOM 858 C CA . ALA A 1 113 ? -7.133 -13.671 0.723 1.00 66.56 113 ALA A CA 1
ATOM 859 C C . ALA A 1 113 ? -7.735 -12.287 1.011 1.00 66.56 113 ALA A C 1
ATOM 861 O O . ALA A 1 113 ? -8.072 -11.985 2.154 1.00 66.56 113 ALA A O 1
ATOM 862 N N . ILE A 1 114 ? -7.943 -11.478 -0.028 1.00 68.94 114 ILE A N 1
ATOM 863 C CA . ILE A 1 114 ? -8.561 -10.157 0.099 1.00 68.94 114 ILE A CA 1
ATOM 864 C C . ILE A 1 114 ? -10.023 -10.244 0.553 1.00 68.94 114 ILE A C 1
ATOM 866 O O . ILE A 1 114 ? -10.434 -9.479 1.425 1.00 68.94 114 ILE A O 1
ATOM 870 N N . ARG A 1 115 ? -10.805 -11.199 0.032 1.00 69.56 115 ARG A N 1
ATOM 871 C CA . ARG A 1 115 ? -12.194 -11.404 0.487 1.00 69.56 115 ARG A CA 1
ATOM 872 C C . ARG A 1 115 ? -12.272 -11.707 1.977 1.00 69.56 115 ARG A C 1
ATOM 874 O O . ARG A 1 115 ? -13.104 -11.123 2.657 1.00 69.56 115 ARG A O 1
ATOM 881 N N . ARG A 1 116 ? -11.361 -12.537 2.493 1.00 72.44 116 ARG A N 1
ATOM 882 C CA . ARG A 1 116 ? -11.285 -12.824 3.934 1.00 72.44 116 ARG A CA 1
ATOM 883 C C . ARG A 1 116 ? -10.982 -11.579 4.761 1.00 72.44 116 ARG A C 1
ATOM 885 O O . ARG A 1 116 ? -11.521 -11.426 5.845 1.00 72.44 116 ARG A O 1
ATOM 892 N N . VAL A 1 117 ? -10.143 -10.669 4.260 1.00 75.69 117 VAL A N 1
ATOM 893 C CA . VAL A 1 117 ? -9.918 -9.382 4.940 1.00 75.69 117 VAL A CA 1
ATOM 894 C C . VAL A 1 117 ? -11.208 -8.561 4.975 1.00 75.69 117 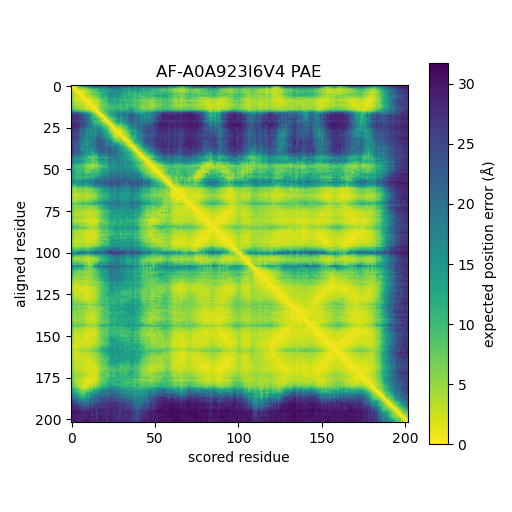VAL A C 1
ATOM 896 O O . VAL A 1 117 ? -11.510 -7.945 5.991 1.00 75.69 117 VAL A O 1
ATOM 899 N N . LEU A 1 118 ? -12.000 -8.573 3.905 1.00 79.44 118 LEU A N 1
ATOM 900 C CA . LEU A 1 118 ? -13.259 -7.832 3.869 1.00 79.44 118 LEU A CA 1
ATOM 901 C C . LEU A 1 118 ? -14.339 -8.378 4.813 1.00 79.44 118 LEU A C 1
ATOM 903 O O . LEU A 1 118 ? -15.233 -7.614 5.163 1.00 79.44 118 LEU A O 1
ATOM 907 N N . GLU A 1 119 ? -14.264 -9.633 5.264 1.00 83.94 119 GLU A N 1
ATOM 908 C CA . GLU A 1 119 ? -15.217 -10.189 6.242 1.00 83.94 119 GLU A CA 1
ATOM 909 C C . GLU A 1 119 ? -15.193 -9.398 7.561 1.00 83.94 119 GLU A C 1
ATOM 911 O O . GLU A 1 119 ? -16.243 -9.018 8.079 1.00 83.94 119 GLU A O 1
ATOM 916 N N . ASP A 1 120 ? -13.997 -9.060 8.048 1.00 87.56 120 ASP A N 1
ATOM 917 C CA . ASP A 1 120 ? -13.801 -8.418 9.353 1.00 87.56 120 ASP A CA 1
ATOM 918 C C . ASP A 1 120 ? -13.464 -6.920 9.264 1.00 87.56 120 ASP A C 1
ATOM 920 O O . ASP A 1 120 ? -13.520 -6.200 10.271 1.00 87.56 120 ASP A O 1
ATOM 924 N N . PHE A 1 121 ? -13.109 -6.425 8.074 1.00 88.81 121 PHE A N 1
ATOM 925 C CA . PHE A 1 121 ? -12.581 -5.075 7.890 1.00 88.81 121 PHE A CA 1
ATOM 926 C C . PHE A 1 121 ? -13.261 -4.302 6.753 1.00 88.81 121 PHE A C 1
ATOM 928 O O . PHE A 1 121 ? -13.735 -4.859 5.763 1.00 88.81 121 PHE A O 1
ATOM 935 N N . LEU A 1 122 ? -13.260 -2.978 6.904 1.00 89.38 122 LEU A N 1
ATOM 936 C CA . LEU A 1 122 ? -13.547 -2.006 5.853 1.00 89.38 122 LEU A CA 1
ATOM 937 C C . LEU A 1 122 ? -12.223 -1.419 5.375 1.00 89.38 122 LEU A C 1
ATOM 939 O O . LEU A 1 122 ? -11.354 -1.106 6.191 1.00 89.38 122 LEU A O 1
ATOM 943 N N . VAL A 1 123 ? -12.062 -1.259 4.065 1.00 87.06 123 VAL A N 1
ATOM 944 C CA . VAL A 1 123 ? -10.819 -0.752 3.478 1.00 87.06 123 VAL A CA 1
ATOM 945 C C . VAL A 1 123 ? -11.149 0.390 2.529 1.00 87.06 123 VAL A C 1
ATOM 947 O O . VAL A 1 123 ? -11.839 0.197 1.535 1.00 87.06 123 VAL A O 1
ATOM 950 N N . GLU A 1 124 ? -10.623 1.575 2.817 1.00 87.06 124 GLU A N 1
ATOM 951 C CA . GLU A 1 124 ? -10.703 2.738 1.937 1.00 87.06 124 GLU A CA 1
ATOM 952 C C . GLU A 1 124 ? -9.364 2.931 1.227 1.00 87.06 124 GLU A C 1
ATOM 954 O O . GLU A 1 124 ? -8.309 2.928 1.865 1.00 87.06 124 GLU A O 1
ATOM 959 N N . GLN A 1 125 ? -9.391 3.083 -0.099 1.00 85.06 125 GLN A N 1
ATOM 960 C CA . GLN A 1 125 ? -8.178 3.145 -0.910 1.00 85.06 125 GLN A CA 1
ATOM 961 C C . GLN A 1 125 ? -8.156 4.340 -1.854 1.00 85.06 125 GLN A C 1
ATOM 963 O O . GLN A 1 125 ? -9.171 4.741 -2.419 1.00 85.06 125 GLN A O 1
ATOM 968 N N . CYS A 1 126 ? -6.959 4.881 -2.067 1.00 83.12 126 CYS A N 1
ATOM 969 C CA . CYS A 1 126 ? -6.717 5.950 -3.023 1.00 83.12 126 CYS A CA 1
ATOM 970 C C . CYS A 1 126 ? -5.453 5.666 -3.837 1.00 83.12 126 CYS A C 1
ATOM 972 O O . CYS A 1 126 ? -4.394 5.385 -3.274 1.00 83.12 126 CYS A O 1
ATOM 974 N N . VAL A 1 127 ? -5.553 5.780 -5.162 1.00 82.06 127 VAL A N 1
ATOM 975 C CA . VAL A 1 127 ? -4.432 5.609 -6.093 1.00 82.06 127 VAL A CA 1
ATOM 976 C C . VAL A 1 127 ? -3.993 6.973 -6.610 1.00 82.06 127 VAL A C 1
ATOM 978 O O . VAL A 1 127 ? -4.813 7.768 -7.065 1.00 82.06 127 VAL A O 1
ATOM 981 N N . ARG A 1 128 ? -2.693 7.266 -6.539 1.00 82.44 128 ARG A N 1
ATOM 982 C CA . ARG A 1 128 ? -2.101 8.518 -7.043 1.00 82.44 128 ARG A CA 1
ATOM 983 C C . ARG A 1 128 ? -0.713 8.269 -7.608 1.00 82.44 128 ARG A C 1
ATOM 985 O O . ARG A 1 128 ? -0.044 7.325 -7.210 1.00 82.44 128 ARG A O 1
ATOM 992 N N . TYR A 1 129 ? -0.224 9.171 -8.448 1.00 83.50 129 TYR A N 1
ATOM 993 C CA . TYR A 1 129 ? 1.193 9.206 -8.804 1.00 83.50 129 TYR A CA 1
ATOM 994 C C . TYR A 1 129 ? 1.970 10.083 -7.825 1.00 83.50 129 TYR A C 1
ATOM 996 O O . TYR A 1 129 ? 1.496 11.145 -7.415 1.00 83.50 129 TYR A O 1
ATOM 1004 N N . ARG A 1 130 ? 3.171 9.646 -7.440 1.00 81.19 130 ARG A N 1
ATOM 1005 C CA . ARG A 1 130 ? 4.071 10.419 -6.575 1.00 81.19 130 ARG A CA 1
ATOM 1006 C C . ARG A 1 130 ? 5.518 10.289 -7.023 1.00 81.19 130 ARG A C 1
ATOM 1008 O O . ARG A 1 130 ? 5.935 9.213 -7.435 1.00 81.19 130 ARG A O 1
ATOM 1015 N N . ALA A 1 131 ? 6.280 11.370 -6.881 1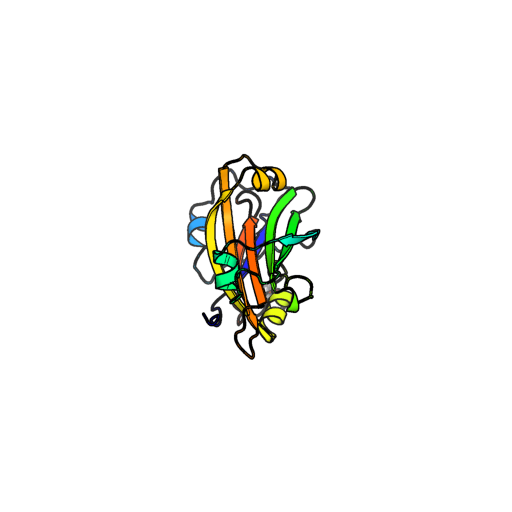.00 84.31 131 ALA A N 1
ATOM 1016 C CA . ALA A 1 131 ? 7.730 11.313 -6.990 1.00 84.31 131 ALA A CA 1
ATOM 1017 C C . ALA A 1 131 ? 8.297 10.554 -5.788 1.00 84.31 131 ALA A C 1
ATOM 1019 O O . ALA A 1 131 ? 7.904 10.790 -4.637 1.00 84.31 131 ALA A O 1
ATOM 1020 N N . MET A 1 132 ? 9.198 9.615 -6.056 1.00 85.19 132 MET A N 1
ATOM 1021 C CA . MET A 1 132 ? 9.749 8.770 -5.014 1.00 85.19 132 MET A CA 1
ATOM 1022 C C . MET A 1 132 ? 10.925 9.438 -4.305 1.00 85.19 132 MET A C 1
ATOM 1024 O O . MET A 1 132 ? 11.868 9.908 -4.937 1.00 85.19 132 MET A O 1
ATOM 1028 N N . SER A 1 133 ? 10.918 9.422 -2.968 1.00 87.81 133 SER A N 1
ATOM 1029 C CA . SER A 1 133 ? 12.045 9.971 -2.214 1.00 87.81 133 SER A CA 1
ATOM 1030 C C . SER A 1 133 ? 13.309 9.142 -2.438 1.00 87.81 133 SER A C 1
ATOM 1032 O O . SER A 1 133 ? 13.250 7.914 -2.540 1.00 87.81 133 SER A O 1
ATOM 1034 N N . ARG A 1 134 ? 14.477 9.797 -2.421 1.00 90.88 134 ARG A N 1
ATOM 1035 C CA . ARG A 1 134 ? 15.789 9.158 -2.637 1.00 90.88 134 ARG A CA 1
ATOM 1036 C C . ARG A 1 134 ? 15.978 7.863 -1.839 1.00 90.88 134 ARG A C 1
ATOM 1038 O O . ARG A 1 134 ? 16.459 6.870 -2.375 1.00 90.88 134 ARG A O 1
ATOM 1045 N N . LYS A 1 135 ? 15.569 7.851 -0.565 1.00 88.00 135 LYS A N 1
ATOM 1046 C CA . LYS A 1 135 ? 15.679 6.671 0.307 1.00 88.00 135 LYS A CA 1
ATOM 1047 C C . LYS A 1 135 ? 14.894 5.475 -0.232 1.00 88.00 135 LYS A C 1
ATOM 1049 O O . LYS A 1 135 ? 15.410 4.363 -0.212 1.00 88.00 135 LYS A O 1
ATOM 1054 N N . HIS A 1 136 ? 13.655 5.686 -0.666 1.00 87.94 136 HIS A N 1
ATOM 1055 C CA . HIS A 1 136 ? 12.824 4.588 -1.143 1.00 87.94 136 HIS A CA 1
ATOM 1056 C C . HIS A 1 136 ? 13.118 4.230 -2.604 1.00 87.94 136 HIS A C 1
ATOM 1058 O O . HIS A 1 136 ? 12.991 3.066 -2.967 1.00 87.94 136 HIS A O 1
ATOM 1064 N N . ALA A 1 137 ? 13.586 5.187 -3.411 1.00 90.56 137 ALA A N 1
ATOM 1065 C CA . ALA A 1 137 ? 14.065 4.932 -4.768 1.00 90.56 137 ALA A CA 1
ATOM 1066 C C . ALA A 1 137 ? 15.245 3.946 -4.770 1.00 90.56 137 ALA A C 1
ATOM 1068 O O . ALA A 1 137 ? 15.222 2.960 -5.500 1.00 90.56 137 ALA A O 1
ATOM 1069 N N . LEU A 1 138 ? 16.209 4.127 -3.855 1.00 91.12 138 LEU A N 1
ATOM 1070 C CA . LEU A 1 138 ? 17.314 3.179 -3.656 1.00 91.12 138 LEU A CA 1
ATOM 1071 C C . LEU A 1 138 ? 16.823 1.771 -3.296 1.00 91.12 138 LEU A C 1
ATOM 1073 O O . LEU A 1 138 ? 17.362 0.783 -3.774 1.00 91.12 138 LEU A O 1
ATOM 1077 N N . GLN A 1 139 ? 15.786 1.672 -2.465 1.00 88.81 139 GLN A N 1
ATOM 1078 C CA . GLN A 1 139 ? 15.233 0.386 -2.030 1.00 88.81 139 GLN A CA 1
ATOM 1079 C C . GLN A 1 139 ? 14.448 -0.336 -3.127 1.00 88.81 139 GLN A C 1
ATOM 1081 O O . GLN A 1 139 ? 14.284 -1.552 -3.061 1.00 88.81 139 GLN A O 1
ATOM 1086 N N . LEU A 1 140 ? 13.933 0.427 -4.088 1.00 90.25 140 LEU A N 1
ATOM 1087 C CA . LEU A 1 140 ? 13.245 -0.071 -5.269 1.00 90.25 140 LEU A CA 1
ATOM 1088 C C . LEU A 1 140 ? 14.175 -0.200 -6.475 1.00 90.25 140 LEU A C 1
ATOM 1090 O O . LEU A 1 140 ? 13.705 -0.596 -7.536 1.00 90.25 140 LEU A O 1
ATOM 1094 N N . GLU A 1 141 ? 15.466 0.112 -6.340 1.00 93.62 141 GLU A N 1
ATOM 1095 C CA . GLU A 1 141 ? 16.429 0.064 -7.446 1.00 93.62 141 GLU A CA 1
ATOM 1096 C C . GLU A 1 141 ? 15.920 0.851 -8.669 1.00 93.62 141 GLU A C 1
ATOM 1098 O O . GLU A 1 141 ? 15.886 0.350 -9.796 1.00 93.62 141 GLU A O 1
ATOM 1103 N N . ILE A 1 142 ? 15.443 2.074 -8.416 1.00 89.69 142 ILE A N 1
ATOM 1104 C CA . ILE A 1 142 ? 14.982 3.032 -9.428 1.00 89.69 142 ILE A CA 1
ATOM 1105 C C . ILE A 1 142 ? 15.696 4.380 -9.249 1.00 89.69 142 ILE A C 1
ATOM 1107 O O . ILE A 1 142 ? 16.194 4.667 -8.152 1.00 89.69 142 ILE A O 1
ATOM 1111 N N . PRO A 1 143 ? 15.741 5.231 -10.292 1.00 89.75 143 PRO A N 1
ATOM 1112 C CA . PRO A 1 143 ? 16.278 6.580 -10.164 1.00 89.75 143 PRO A CA 1
ATOM 1113 C C . PRO A 1 143 ? 15.571 7.383 -9.055 1.00 89.75 143 PRO A C 1
ATOM 1115 O O . PRO A 1 143 ? 14.363 7.218 -8.854 1.00 89.75 143 PRO A O 1
ATOM 1118 N N . PRO A 1 144 ? 16.287 8.266 -8.332 1.00 87.81 144 PRO A N 1
ATOM 1119 C CA . PRO A 1 144 ? 15.657 9.262 -7.468 1.00 87.81 144 PRO A CA 1
ATOM 1120 C C . PRO A 1 144 ? 14.619 10.082 -8.240 1.00 87.81 144 PRO A C 1
ATOM 1122 O O . PRO A 1 144 ? 14.773 10.287 -9.441 1.00 87.81 144 PRO A O 1
ATOM 1125 N N . ASP A 1 145 ? 13.559 10.515 -7.558 1.00 84.69 145 ASP A N 1
ATOM 1126 C CA . ASP A 1 145 ? 12.470 11.323 -8.126 1.00 84.69 145 ASP A CA 1
ATOM 1127 C C . ASP A 1 145 ? 11.681 10.640 -9.259 1.00 84.69 145 ASP A C 1
ATOM 1129 O O . ASP A 1 145 ? 10.766 11.235 -9.829 1.00 84.69 145 ASP A O 1
ATOM 1133 N N . ALA A 1 146 ? 11.957 9.358 -9.535 1.00 86.19 146 ALA A N 1
ATOM 1134 C CA . ALA A 1 146 ? 11.136 8.551 -10.420 1.00 86.19 146 ALA A CA 1
ATOM 1135 C C . ALA A 1 146 ? 9.684 8.537 -9.927 1.00 86.19 146 ALA A C 1
ATOM 1137 O O . ALA A 1 146 ? 9.402 8.352 -8.735 1.00 86.19 146 ALA A O 1
ATOM 1138 N N . MET A 1 147 ? 8.759 8.719 -10.866 1.00 86.75 147 MET A N 1
ATOM 1139 C CA . MET A 1 147 ? 7.333 8.649 -10.586 1.00 86.75 147 MET A CA 1
ATOM 1140 C C . MET A 1 147 ? 6.928 7.199 -10.326 1.00 86.75 147 MET A C 1
ATOM 1142 O O . MET A 1 147 ? 7.239 6.298 -11.105 1.00 86.75 147 MET A O 1
ATOM 1146 N N . VAL A 1 148 ? 6.212 6.982 -9.228 1.00 88.19 148 VAL A N 1
ATOM 1147 C CA . VAL A 1 148 ? 5.665 5.684 -8.823 1.00 88.19 148 VAL A CA 1
ATOM 1148 C C . VAL A 1 148 ? 4.156 5.776 -8.641 1.00 88.19 148 VAL A C 1
ATOM 1150 O O . VAL A 1 148 ? 3.621 6.855 -8.369 1.00 88.19 148 VAL A O 1
ATOM 1153 N N . ILE A 1 149 ? 3.470 4.640 -8.767 1.00 88.38 149 ILE A N 1
ATOM 1154 C CA . ILE A 1 149 ? 2.068 4.530 -8.353 1.00 88.38 149 ILE A CA 1
ATOM 1155 C C . ILE A 1 149 ? 2.065 4.378 -6.830 1.00 88.38 149 ILE A C 1
ATOM 1157 O O . ILE A 1 149 ? 2.764 3.530 -6.285 1.00 88.38 149 ILE A O 1
ATOM 1161 N N . CYS A 1 150 ? 1.307 5.214 -6.138 1.00 88.75 150 CYS A N 1
ATOM 1162 C CA . CYS A 1 150 ? 1.111 5.188 -4.698 1.00 88.75 150 CYS A CA 1
ATOM 1163 C C . CYS A 1 150 ? -0.334 4.779 -4.419 1.00 88.75 150 CYS A C 1
ATOM 1165 O O . CYS A 1 150 ? -1.254 5.550 -4.687 1.00 88.75 150 CYS A O 1
ATOM 1167 N N . LEU A 1 151 ? -0.512 3.581 -3.871 1.00 89.25 151 LEU A N 1
ATOM 1168 C CA . LEU A 1 151 ? -1.778 3.105 -3.334 1.00 89.25 151 LEU A CA 1
ATOM 1169 C C . LEU A 1 151 ? -1.771 3.344 -1.822 1.00 89.25 151 LEU A C 1
ATOM 1171 O O . LEU A 1 151 ? -1.011 2.716 -1.085 1.00 89.25 151 LEU A O 1
ATOM 1175 N N . GLU A 1 152 ? -2.579 4.292 -1.367 1.00 89.06 152 GLU A N 1
ATOM 1176 C CA . GLU A 1 152 ? -2.813 4.544 0.054 1.00 89.06 152 GLU A CA 1
ATOM 1177 C C . GLU A 1 152 ? -4.035 3.738 0.494 1.00 89.06 152 GLU A C 1
ATOM 1179 O O . GLU A 1 152 ? -5.033 3.707 -0.221 1.00 89.06 152 GLU A O 1
ATOM 1184 N N . SER A 1 153 ? -3.946 3.056 1.634 1.00 88.81 153 SER A N 1
ATOM 1185 C CA . SER A 1 153 ? -5.037 2.254 2.195 1.00 88.81 153 SER A CA 1
ATOM 1186 C C . SER A 1 153 ? -5.256 2.618 3.660 1.00 88.81 153 SER A C 1
ATOM 1188 O O . SER A 1 153 ? -4.301 2.650 4.438 1.00 88.81 153 SER A O 1
ATOM 1190 N N . LEU A 1 154 ? -6.503 2.871 4.041 1.00 90.88 154 LEU A N 1
ATOM 1191 C CA . LEU A 1 154 ? -6.949 2.976 5.425 1.00 90.88 154 LEU A CA 1
ATOM 1192 C C . LEU A 1 154 ? -7.833 1.770 5.728 1.00 90.88 154 LEU A C 1
ATOM 1194 O O . LEU A 1 154 ? -8.781 1.502 4.997 1.00 90.88 154 LEU A O 1
ATOM 1198 N N . ILE A 1 155 ? -7.508 1.038 6.787 1.00 90.88 155 ILE A N 1
ATOM 1199 C CA . ILE A 1 155 ? -8.233 -0.159 7.202 1.00 90.88 155 ILE A CA 1
ATOM 1200 C C . ILE A 1 155 ? -8.904 0.123 8.537 1.00 90.88 155 ILE A C 1
ATOM 1202 O O . ILE A 1 155 ? -8.228 0.488 9.505 1.00 90.88 155 ILE A O 1
ATOM 1206 N N . CYS A 1 156 ? -10.212 -0.092 8.586 1.00 91.69 156 CYS A N 1
ATOM 1207 C CA . CYS A 1 156 ? -11.022 0.020 9.787 1.00 91.69 156 CYS A CA 1
ATOM 1208 C C . CYS A 1 156 ? -11.639 -1.333 10.159 1.00 91.69 156 CYS A C 1
ATOM 1210 O O . CYS A 1 156 ? -11.920 -2.154 9.287 1.00 91.69 156 CYS A O 1
ATOM 1212 N N . THR A 1 157 ? -11.889 -1.571 11.447 1.00 91.56 157 THR A N 1
ATOM 1213 C CA . THR A 1 157 ? -12.719 -2.708 11.880 1.00 91.56 157 THR A CA 1
ATOM 1214 C C . THR A 1 157 ? -14.126 -2.574 11.301 1.00 91.56 157 THR A C 1
ATOM 1216 O O . THR A 1 157 ? -14.680 -1.479 11.279 1.00 91.56 157 THR A O 1
ATOM 1219 N N . ARG A 1 158 ? -14.744 -3.665 10.842 1.00 89.94 158 ARG A N 1
ATOM 1220 C CA . ARG A 1 158 ? -16.111 -3.595 10.298 1.00 89.94 158 ARG A CA 1
ATOM 1221 C C . ARG A 1 158 ? -17.157 -3.347 11.388 1.00 89.94 158 ARG A C 1
ATOM 1223 O O . ARG A 1 158 ? -18.092 -2.588 11.162 1.00 89.94 158 ARG A O 1
ATOM 1230 N N . ALA A 1 159 ? -16.975 -3.935 12.573 1.00 90.81 159 ALA A N 1
ATOM 1231 C CA . ALA A 1 159 ? -17.933 -3.840 13.678 1.00 90.81 159 ALA A CA 1
ATOM 1232 C C . ALA A 1 159 ? -18.111 -2.409 14.219 1.00 90.81 159 ALA A C 1
ATOM 1234 O O . ALA A 1 159 ? -19.229 -1.995 14.510 1.00 90.81 159 ALA A O 1
ATOM 1235 N N . GLU A 1 160 ? -17.015 -1.660 14.348 1.00 91.00 160 GLU A N 1
ATOM 1236 C CA . GLU A 1 160 ? -17.004 -0.361 15.041 1.00 91.00 160 GLU A CA 1
ATOM 1237 C C . GLU A 1 160 ? -16.460 0.779 14.173 1.00 91.00 160 GLU A C 1
ATOM 1239 O O . GLU A 1 160 ? -16.469 1.937 14.583 1.00 91.00 160 GLU A O 1
ATOM 1244 N N . ASN A 1 161 ? -15.988 0.466 12.964 1.00 91.62 161 ASN A N 1
ATOM 1245 C CA . ASN A 1 161 ? -15.377 1.420 12.047 1.00 91.62 161 ASN A CA 1
ATOM 1246 C C . ASN A 1 161 ? -14.176 2.172 12.647 1.00 91.62 161 ASN A C 1
ATOM 1248 O O . ASN A 1 161 ? -13.972 3.365 12.411 1.00 91.62 161 ASN A O 1
ATOM 1252 N N . VAL A 1 162 ? -13.376 1.454 13.441 1.00 92.19 162 VAL A N 1
ATOM 1253 C CA . VAL A 1 162 ? -12.189 1.991 14.113 1.00 92.19 162 VAL A CA 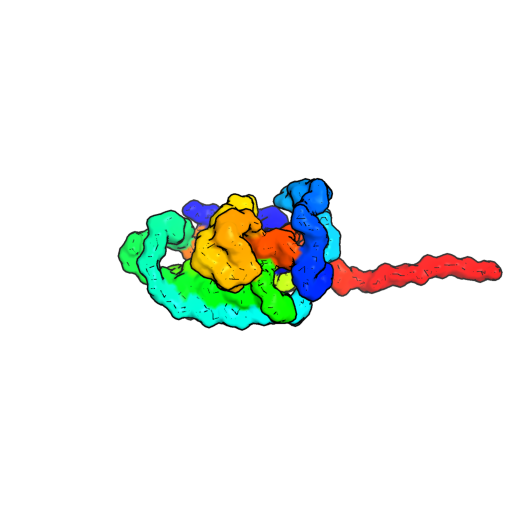1
ATOM 1254 C C . VAL A 1 162 ? -10.963 1.787 13.223 1.00 92.19 162 VAL A C 1
ATOM 1256 O O . VAL A 1 162 ? -10.690 0.641 12.860 1.00 92.19 162 VAL A O 1
ATOM 1259 N N . PRO A 1 163 ? -10.195 2.841 12.887 1.00 91.56 163 PRO A N 1
ATOM 1260 C CA . PRO A 1 163 ? -8.949 2.710 12.140 1.00 91.56 163 PRO A CA 1
ATOM 1261 C C . PRO A 1 163 ? -7.918 1.852 12.881 1.00 91.56 163 PRO A C 1
ATOM 1263 O O . PRO A 1 163 ? -7.537 2.146 14.011 1.00 91.56 163 PRO A O 1
ATOM 1266 N N . VAL A 1 164 ? -7.425 0.806 12.224 1.00 91.94 164 VAL A N 1
ATOM 1267 C CA . VAL A 1 164 ? -6.435 -0.128 12.795 1.00 91.94 164 VAL A CA 1
ATOM 1268 C C . VAL A 1 164 ? -5.135 -0.173 12.005 1.00 91.94 164 VAL A C 1
ATOM 1270 O O . VAL A 1 164 ? -4.104 -0.594 12.529 1.00 91.94 164 VAL A O 1
ATOM 1273 N N . GLN A 1 165 ? -5.152 0.275 10.750 1.00 92.50 165 GLN A N 1
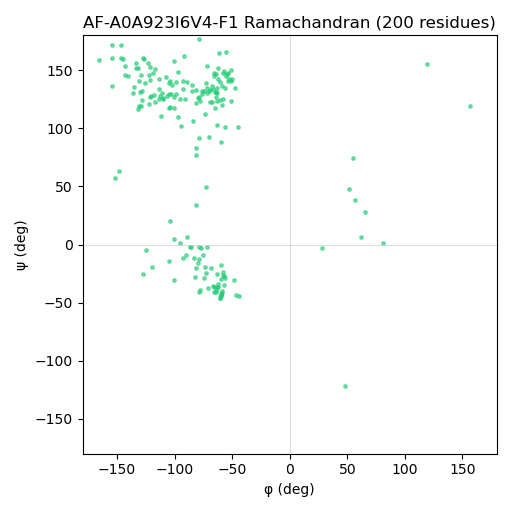ATOM 1274 C CA . GLN A 1 165 ? -3.963 0.325 9.911 1.00 92.50 165 GLN A CA 1
ATOM 1275 C C . GLN A 1 165 ? -4.093 1.403 8.840 1.00 92.50 165 GLN A C 1
ATOM 1277 O O . GLN A 1 165 ? -5.101 1.501 8.151 1.00 92.50 165 GLN A O 1
ATOM 1282 N N . CYS A 1 166 ? -3.020 2.158 8.641 1.00 91.94 166 CYS A N 1
ATOM 1283 C CA . CYS A 1 166 ? -2.810 2.974 7.455 1.00 91.94 166 CYS A CA 1
ATOM 1284 C C . CYS A 1 166 ? -1.622 2.379 6.703 1.00 91.94 166 CYS A C 1
ATOM 1286 O O . CYS A 1 166 ? -0.592 2.106 7.319 1.00 91.94 166 CYS A O 1
ATOM 1288 N N . SER A 1 167 ? -1.711 2.196 5.389 1.00 91.88 167 SER A N 1
ATOM 1289 C CA . SER A 1 167 ? -0.566 1.785 4.581 1.00 91.88 167 SER A CA 1
ATOM 1290 C C . SER A 1 167 ? -0.407 2.601 3.307 1.00 91.88 167 SER A C 1
ATOM 1292 O O . SER A 1 167 ? -1.325 3.257 2.816 1.00 91.88 167 SER A O 1
ATOM 1294 N N . ARG A 1 168 ? 0.828 2.617 2.811 1.00 91.69 168 ARG A N 1
ATOM 1295 C CA . ARG A 1 168 ? 1.221 3.209 1.538 1.00 91.69 168 ARG A CA 1
ATOM 1296 C C . ARG A 1 168 ? 2.066 2.206 0.784 1.00 91.69 168 ARG A C 1
ATOM 1298 O O . ARG A 1 168 ? 3.169 1.875 1.227 1.00 91.69 168 ARG A O 1
ATOM 1305 N N . LEU A 1 169 ? 1.565 1.776 -0.360 1.00 91.94 169 LEU A N 1
ATOM 1306 C CA . LEU A 1 169 ? 2.248 0.891 -1.282 1.00 91.94 169 LEU A CA 1
ATOM 1307 C C . LEU A 1 169 ? 2.747 1.696 -2.482 1.00 91.94 169 LEU A C 1
ATOM 1309 O O . LEU A 1 169 ? 1.958 2.259 -3.235 1.00 91.94 169 LEU A O 1
ATOM 1313 N N . PHE A 1 170 ? 4.063 1.736 -2.663 1.00 92.00 170 PHE A N 1
ATOM 1314 C CA . PHE A 1 170 ? 4.703 2.381 -3.806 1.00 92.00 170 PHE A CA 1
ATOM 1315 C C . PHE A 1 170 ? 5.104 1.325 -4.819 1.00 92.00 170 PHE A C 1
ATOM 1317 O O . PHE A 1 170 ? 5.936 0.477 -4.505 1.00 92.00 170 PHE A O 1
ATOM 1324 N N . ILE A 1 171 ? 4.538 1.394 -6.016 1.00 89.94 171 ILE A N 1
ATOM 1325 C CA . ILE A 1 171 ? 4.683 0.402 -7.076 1.00 89.94 171 ILE A CA 1
ATOM 1326 C C . ILE A 1 171 ? 5.505 1.016 -8.203 1.00 89.94 171 ILE A C 1
ATOM 1328 O O . ILE A 1 171 ? 5.217 2.124 -8.665 1.00 89.94 171 ILE A O 1
ATOM 1332 N N . VAL A 1 172 ? 6.533 0.292 -8.644 1.00 90.00 172 VAL A N 1
ATOM 1333 C CA . VAL A 1 172 ? 7.376 0.687 -9.775 1.00 90.00 172 VAL A CA 1
ATOM 1334 C C . VAL A 1 172 ? 6.574 0.485 -11.066 1.00 90.00 172 VAL A C 1
ATOM 1336 O O . VAL A 1 172 ? 6.334 -0.669 -11.424 1.00 90.00 172 VAL A O 1
ATOM 1339 N N . PRO A 1 173 ? 6.193 1.548 -11.805 1.00 83.94 173 PRO A N 1
ATOM 1340 C CA . PRO A 1 173 ? 5.276 1.415 -12.942 1.00 83.94 173 PRO A CA 1
ATOM 1341 C C . PRO A 1 173 ? 5.828 0.548 -14.078 1.00 83.94 173 PRO A C 1
ATOM 1343 O O . PRO A 1 173 ? 5.068 -0.053 -14.822 1.00 83.94 173 PRO A O 1
ATOM 1346 N N . ALA A 1 174 ? 7.155 0.446 -14.194 1.00 80.19 174 ALA A N 1
ATOM 1347 C CA . ALA A 1 174 ? 7.812 -0.427 -15.166 1.00 80.19 174 ALA A CA 1
ATOM 1348 C C . ALA A 1 174 ? 7.770 -1.921 -14.786 1.00 80.19 174 ALA A C 1
ATOM 1350 O O . ALA A 1 174 ? 8.185 -2.761 -15.574 1.00 80.19 174 ALA A O 1
ATOM 1351 N N . ARG A 1 175 ? 7.337 -2.273 -13.569 1.00 81.88 175 ARG A N 1
ATOM 1352 C CA . ARG A 1 175 ? 7.395 -3.650 -13.042 1.00 81.88 175 ARG A CA 1
ATOM 1353 C C . ARG A 1 175 ? 6.046 -4.149 -12.524 1.00 81.88 175 ARG A C 1
ATOM 1355 O O . ARG A 1 175 ? 5.805 -5.355 -12.529 1.00 81.88 175 ARG A O 1
ATOM 1362 N N . GLY A 1 176 ? 5.160 -3.246 -12.114 1.00 80.00 176 GLY A N 1
ATOM 1363 C CA . GLY A 1 176 ? 3.831 -3.588 -11.629 1.00 80.00 176 GLY A CA 1
ATOM 1364 C C . GLY A 1 176 ? 2.811 -2.474 -11.804 1.00 80.00 176 GLY A C 1
ATOM 1365 O O . GLY A 1 176 ? 3.137 -1.350 -12.188 1.00 80.00 176 GLY A O 1
ATOM 1366 N N . TYR A 1 177 ? 1.563 -2.821 -11.525 1.00 78.75 177 TYR A N 1
ATOM 1367 C CA . TYR A 1 177 ? 0.390 -1.969 -11.674 1.00 78.75 177 TYR A CA 1
ATOM 1368 C C . TYR A 1 177 ? -0.638 -2.290 -10.580 1.00 78.75 177 TYR A C 1
ATOM 1370 O O . TYR A 1 177 ? -0.467 -3.244 -9.815 1.00 78.75 177 TYR A O 1
ATOM 1378 N N . VAL A 1 178 ? -1.686 -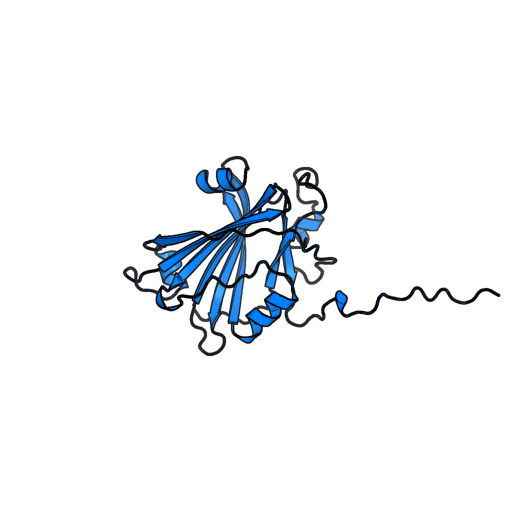1.468 -10.481 1.00 78.62 178 VAL A N 1
ATOM 1379 C CA . VAL A 1 178 ? -2.850 -1.755 -9.633 1.00 78.62 178 VAL A CA 1
ATOM 1380 C C . VAL A 1 178 ? -3.978 -2.332 -10.475 1.00 78.62 178 VAL A C 1
ATOM 1382 O O . VAL A 1 178 ? -4.220 -1.869 -11.586 1.00 78.62 178 VAL A O 1
ATOM 1385 N N . THR A 1 179 ? -4.678 -3.320 -9.935 1.00 74.38 179 THR A N 1
ATOM 1386 C CA . THR A 1 179 ? -5.890 -3.897 -10.523 1.00 74.38 179 THR A CA 1
ATOM 1387 C C . THR A 1 179 ? -7.047 -3.755 -9.550 1.00 74.38 179 THR A C 1
ATOM 1389 O O . THR A 1 179 ? -6.843 -3.917 -8.350 1.00 74.38 179 THR A O 1
ATOM 1392 N N . ALA A 1 180 ? -8.248 -3.469 -10.040 1.00 73.75 180 ALA A N 1
ATOM 1393 C CA . ALA A 1 180 ? -9.451 -3.460 -9.217 1.00 73.75 180 ALA A CA 1
ATOM 1394 C C . ALA A 1 180 ? -10.022 -4.881 -9.102 1.00 73.75 180 ALA A C 1
ATOM 1396 O O . ALA A 1 180 ? -10.077 -5.614 -10.088 1.00 73.75 180 ALA A O 1
ATOM 1397 N N . VAL A 1 181 ? -10.439 -5.264 -7.900 1.00 69.94 181 VAL A N 1
ATOM 1398 C CA . VAL A 1 181 ? -11.161 -6.503 -7.610 1.00 69.94 181 VAL A CA 1
ATOM 1399 C C . VAL A 1 181 ? -12.480 -6.115 -6.961 1.00 69.94 181 VAL A C 1
ATOM 1401 O O . VAL A 1 181 ? -12.484 -5.464 -5.914 1.00 69.94 181 VAL A O 1
ATOM 1404 N N . SER A 1 182 ? -13.598 -6.500 -7.576 1.00 67.25 182 SER A N 1
ATOM 1405 C CA . SER A 1 182 ? -14.900 -6.344 -6.934 1.00 67.25 182 SER A CA 1
ATOM 1406 C C . SER A 1 182 ? -15.059 -7.400 -5.832 1.00 67.25 182 SER A C 1
ATOM 1408 O O . SER A 1 182 ? -14.834 -8.587 -6.093 1.00 67.25 182 SER A O 1
ATOM 1410 N N . PRO A 1 183 ? -15.491 -7.019 -4.615 1.00 61.88 183 PRO A N 1
ATOM 1411 C CA . PRO A 1 183 ? -15.820 -7.978 -3.560 1.00 61.88 183 PRO A CA 1
ATOM 1412 C C . PRO A 1 183 ? -16.889 -9.000 -3.987 1.00 61.88 183 PRO A C 1
ATOM 1414 O O . PRO A 1 183 ? -16.893 -10.131 -3.496 1.00 61.88 183 PRO A O 1
ATOM 1417 N N . GLY A 1 184 ? -17.783 -8.605 -4.905 1.00 58.72 184 GLY A N 1
ATOM 1418 C CA . GLY A 1 184 ? -18.939 -9.390 -5.340 1.00 58.72 184 GLY A CA 1
ATOM 1419 C C . GLY A 1 184 ? -18.724 -10.270 -6.576 1.00 58.72 184 GLY A C 1
ATOM 1420 O O . GLY A 1 184 ? -19.566 -11.121 -6.852 1.00 58.72 184 GLY A O 1
ATOM 1421 N N . GLU A 1 185 ? -17.627 -10.113 -7.322 1.00 57.84 185 GLU A N 1
ATOM 1422 C CA . GLU A 1 185 ? -17.408 -10.899 -8.545 1.00 57.84 185 GLU A CA 1
ATOM 1423 C C . GLU A 1 185 ? -16.851 -12.293 -8.218 1.00 57.84 185 GLU A C 1
ATOM 1425 O O . GLU A 1 185 ? -15.914 -12.398 -7.427 1.00 57.84 185 GLU A O 1
ATOM 1430 N N . PRO A 1 186 ? -17.374 -13.395 -8.781 1.00 50.47 186 PRO A N 1
ATOM 1431 C CA . PRO A 1 186 ? -16.803 -14.728 -8.589 1.00 50.47 186 PRO A CA 1
ATOM 1432 C C . PRO A 1 186 ? -15.391 -14.829 -9.191 1.00 50.47 186 PRO A C 1
ATOM 1434 O O . PRO A 1 186 ? -15.081 -14.205 -10.204 1.00 50.47 186 PRO A O 1
ATOM 1437 N N . SER A 1 187 ? -14.513 -15.620 -8.567 1.00 46.31 187 SER A N 1
ATOM 1438 C CA . SER A 1 187 ? -13.176 -15.884 -9.109 1.00 46.31 187 SER A CA 1
ATOM 1439 C C . SER A 1 187 ? -13.298 -16.622 -10.443 1.00 46.31 187 SER A C 1
ATOM 1441 O O . SER A 1 187 ? -13.912 -17.684 -10.517 1.00 46.31 187 SER A O 1
ATOM 1443 N N . LEU A 1 188 ? -12.663 -16.112 -11.502 1.00 45.78 188 LEU A N 1
ATOM 1444 C CA . LEU A 1 188 ? -12.629 -16.776 -12.816 1.00 45.78 188 LEU A CA 1
ATOM 1445 C C . LEU A 1 188 ? -11.988 -18.177 -12.768 1.00 45.78 188 LEU A C 1
ATOM 1447 O O . LEU A 1 188 ? -12.210 -18.973 -13.674 1.00 45.78 188 LEU A O 1
ATOM 1451 N N . ARG A 1 189 ? -11.228 -18.510 -11.712 1.00 45.38 189 ARG A N 1
ATOM 1452 C CA . ARG A 1 189 ? -10.709 -19.873 -11.486 1.00 45.38 189 ARG A CA 1
ATOM 1453 C C . ARG A 1 189 ? -11.770 -20.875 -11.028 1.00 45.38 189 ARG A C 1
ATOM 1455 O O . ARG A 1 189 ? -11.548 -22.068 -11.197 1.00 45.38 189 ARG A O 1
ATOM 1462 N N . ASP A 1 190 ? -12.897 -20.406 -10.500 1.00 39.62 190 ASP A N 1
ATOM 1463 C CA . ASP A 1 190 ? -14.034 -21.260 -10.133 1.00 39.62 190 ASP A CA 1
ATOM 1464 C C . ASP A 1 190 ? -14.980 -21.488 -11.322 1.00 39.62 190 ASP A C 1
ATOM 1466 O O . ASP A 1 190 ? -15.950 -22.238 -11.228 1.00 39.62 190 ASP A O 1
ATOM 1470 N N . SER A 1 191 ? -14.689 -20.865 -12.468 1.00 35.03 191 SER A N 1
ATOM 1471 C CA . SER A 1 191 ? -15.331 -21.219 -13.726 1.00 35.03 191 SER A CA 1
ATOM 1472 C C . SER A 1 191 ? -14.619 -22.451 -14.288 1.00 35.03 191 SER A C 1
ATOM 1474 O O . SER A 1 191 ? -13.403 -22.392 -14.502 1.00 35.03 191 SER A O 1
ATOM 1476 N N . PRO A 1 192 ? -15.323 -23.574 -14.532 1.00 30.41 192 PRO A N 1
ATOM 1477 C CA . PRO A 1 192 ? -14.713 -24.714 -15.201 1.00 30.41 192 PRO A CA 1
ATOM 1478 C C . PRO A 1 192 ? -14.106 -24.237 -16.529 1.00 30.41 192 PRO A C 1
ATOM 1480 O O . PRO A 1 192 ? -14.660 -23.315 -17.141 1.00 30.41 192 PRO A O 1
ATOM 1483 N N . PRO A 1 193 ? -12.979 -24.821 -16.984 1.00 36.88 193 PRO A N 1
ATOM 1484 C CA . PRO A 1 193 ? -12.411 -24.459 -18.274 1.00 36.88 193 PRO A CA 1
ATOM 1485 C C . PRO A 1 193 ? -13.531 -24.547 -19.304 1.00 36.88 193 PRO A C 1
ATOM 1487 O O . PRO A 1 193 ? -14.193 -25.583 -19.393 1.00 36.88 193 PRO A O 1
ATOM 1490 N N . GLN A 1 194 ? -13.787 -23.447 -20.019 1.00 41.91 194 GLN A N 1
ATOM 1491 C CA . GLN A 1 194 ? -14.738 -23.448 -21.121 1.00 41.91 194 GLN A CA 1
ATOM 1492 C C . GLN A 1 194 ? -14.276 -24.529 -22.092 1.00 41.91 194 GLN A C 1
ATOM 1494 O O . GLN A 1 194 ? -13.296 -24.365 -22.820 1.00 41.91 194 GLN A O 1
ATOM 1499 N N . GLY A 1 195 ? -14.938 -25.683 -22.024 1.00 33.25 195 GLY A N 1
ATOM 1500 C CA . GLY A 1 195 ? -14.709 -26.771 -22.944 1.00 33.25 195 GLY A CA 1
ATOM 1501 C C . GLY A 1 195 ? -15.000 -26.235 -24.331 1.00 33.25 195 GLY A C 1
ATOM 1502 O O . GLY A 1 195 ? -16.115 -25.794 -24.607 1.00 33.25 195 GLY A O 1
ATOM 1503 N N . PHE A 1 196 ? -13.992 -26.263 -25.198 1.00 38.50 196 PHE A N 1
ATOM 1504 C CA . PHE A 1 196 ? -14.202 -26.180 -26.632 1.00 38.50 196 PHE A CA 1
ATOM 1505 C C . PHE A 1 196 ? -15.076 -27.373 -27.037 1.00 38.50 196 PHE A C 1
ATOM 1507 O O . PHE A 1 196 ? -14.575 -28.438 -27.391 1.00 38.50 196 PHE A O 1
ATOM 1514 N N . PHE A 1 197 ? -16.397 -27.213 -26.983 1.00 42.06 197 PHE A N 1
ATOM 1515 C CA . PHE A 1 197 ? -17.295 -28.052 -27.756 1.00 42.06 197 PHE A CA 1
ATOM 1516 C C . PHE A 1 197 ? -17.107 -27.647 -29.215 1.00 42.06 197 PHE A C 1
ATOM 1518 O O . PHE A 1 197 ? -17.723 -26.704 -29.705 1.00 42.06 197 PHE A O 1
ATOM 1525 N N . SER A 1 198 ? -16.205 -28.344 -29.904 1.00 34.44 198 SER A N 1
ATOM 1526 C CA . SER A 1 198 ? -16.259 -28.376 -31.361 1.00 34.44 198 SER A CA 1
ATOM 1527 C C . SER A 1 198 ? -17.527 -29.148 -31.744 1.00 34.44 198 SER A C 1
ATOM 1529 O O . SER A 1 198 ? -17.678 -30.291 -31.300 1.00 34.44 198 SER A O 1
ATOM 1531 N N . PRO A 1 199 ? -18.457 -28.558 -32.513 1.00 41.16 199 PRO A N 1
ATOM 1532 C CA . PRO A 1 199 ? -19.609 -29.285 -33.023 1.00 41.16 199 PRO A CA 1
ATOM 1533 C C . PRO A 1 199 ? -19.128 -30.407 -33.948 1.00 41.16 199 PRO A C 1
ATOM 1535 O O . PRO A 1 199 ? -18.129 -30.267 -34.658 1.00 41.16 199 PRO A O 1
ATOM 1538 N N . GLY A 1 200 ? -19.822 -31.542 -33.872 1.00 36.16 200 GLY A N 1
ATOM 1539 C CA . GLY A 1 200 ? -19.473 -32.782 -34.553 1.00 36.16 200 GLY A CA 1
ATOM 1540 C C . GLY A 1 200 ? -19.200 -32.611 -36.047 1.00 36.16 200 GLY A C 1
ATOM 1541 O O . GLY A 1 200 ? -19.863 -31.847 -36.747 1.00 36.16 200 GLY A O 1
ATOM 1542 N N . ARG A 1 201 ? -18.210 -33.370 -36.519 1.00 38.62 201 ARG A N 1
ATOM 1543 C CA . ARG A 1 201 ? -18.014 -33.640 -37.943 1.00 38.62 201 ARG A CA 1
ATOM 1544 C C . ARG A 1 201 ? -19.171 -34.502 -38.465 1.00 38.62 201 ARG A C 1
ATOM 1546 O O . ARG A 1 201 ? -19.504 -35.476 -37.785 1.00 38.62 201 ARG A O 1
ATOM 1553 N N . PRO A 1 202 ? -19.733 -34.212 -39.647 1.00 50.16 202 PRO A N 1
ATOM 1554 C CA . PRO A 1 202 ? -20.221 -35.263 -40.530 1.00 50.16 202 PRO A CA 1
ATOM 1555 C C . PRO A 1 202 ? -19.052 -36.048 -41.148 1.00 50.16 202 PRO A C 1
ATOM 1557 O O . PRO A 1 202 ? -17.971 -35.447 -41.371 1.00 50.16 202 PRO A O 1
#

Nearest PDB structures (foldseek):
  3eet-assembly1_A-2  TM=7.862E-01  e=1.871E-08  Streptomyces avermitilis
  3eet-assembly2_B-3  TM=7.852E-01  e=3.434E-08  Streptomyces avermitilis
  3bwg-assembly1_B  TM=7.731E-01  e=7.435E-08  Bacillus subtilis subsp. subtilis str. 168
  4wwc-assembly1_B  TM=7.218E-01  e=7.548E-07  Bacillus subtilis subsp. subtilis str. 168
  2wv0-assembly6_J-3  TM=6.296E-01  e=3.045E-05  Bacillus subtilis

Radius of gyration: 18.7 Å; Cα contacts (8 Å, |Δi|>4): 375; chains: 1; bounding box: 38×50×62 Å

Organism: NCBI:txid2763016

Secondary structure (DSSP, 8-state):
-PPPPPS-EEEEEE-SSSS-PSSSS--HHHHHGGGSS--------TTEEEEEEEEEEPPPHHHHHHHT--TTS-EEEEEEEEEETTEEEEEEEEEEEGGG-SPPP-TTS-HHHHHHHHHHEEEEEEEEEEEPPHHHHHHTT--TT-EEEEEEEEEEETTT--EEEEEEEEE-TTTEEEEEE-TTSPPGGGSPP----PPPP-

Solvent-accessible surface area (backbone atoms only — not comparable to full-atom values): 11899 Å² total; per-residue (Å²): 129,73,58,48,87,55,79,51,46,71,26,61,34,48,58,85,64,95,67,65,38,72,73,94,61,76,57,74,69,62,69,62,56,79,77,58,101,71,63,75,79,81,48,69,71,93,60,64,47,81,53,83,47,80,46,80,44,81,65,58,69,74,55,26,59,67,47,74,45,58,87,86,52,62,29,37,35,36,37,32,52,36,23,51,79,92,44,52,29,31,39,38,40,36,41,25,51,51,91,64,78,62,81,81,84,71,65,61,57,57,75,68,60,43,51,61,50,53,74,59,30,26,49,36,75,48,79,45,80,41,67,33,54,58,76,59,14,61,72,45,75,46,64,62,58,42,70,23,41,34,41,37,38,42,31,13,37,54,91,76,40,45,50,54,36,40,36,39,36,39,26,39,63,56,38,20,49,77,38,64,41,50,84,83,61,80,62,75,83,78,48,73,79,81,72,82,76,72,78,79,81,131

Mean predicted aligned error: 11.18 Å

Foldseek 3Di:
DFFDADQWAKAKAWDPDPLQFDPPDDDPVNVVQPDDDDPPDGPPDPQKDKDKDKDKDQDDPVVCVLQVHDSPFIKIWMKIFIDDVPAGFKIKIKIFGVVLVDDDQDRHDDPVSNLVLVVFKHKDKDKDKFQDDPVVCVVRVHDHRDIWIKIWMFIATPVPSRTGMIMIMTGDPRTIDIHIDGSPDDDPVVPDPPDPPPDDDD

Sequence (202 aa):
MPCREPEYLYCLAAYPGDGAGPPAGLPPEAQALLCGPSAAAVCHPNDYSFDWMSRYRCPANAVSDLLGLQPSDPVKYFRRVIRRGRHPIACEMSWLPDTSCKKPLDLTLDAAAIRRVLEDFLVEQCVRYRAMSRKHALQLEIPPDAMVICLESLICTRAENVPVQCSRLFIVPARGYVTAVSPGEPSLRDSPPQGFFSPGRP

pLDDT: mean 72.38, std 18.73, range [30.41, 93.62]

InterPro domains:
  IPR011663 UbiC transcription regulator-associated [PF07702] (49-171)
  IPR011663 UbiC transcription regulator-associated [SM00866] (44-177)
  IPR028978 Chorismate pyruvate-lyase/UbiC transcription regulator-associated domain superfamily [G3DSA:3.40.1410.10] (45-178)
  IPR028978 Chorismate pyruvate-lyase/UbiC transcription regulator-associated domain superfamily [SSF64288] (59-175)

=== Feature glossary ===
Key to the feature types in this record:

Secondary structure (8-state, DSSP). Secondary structure is the local, repeating backbone conformation. DSSP classifies it into eight states by reading the hydrogen-bond network: three helix types (H, G, I), two β types (E, B), two non-regular types (T, S), and unstructured coil (-).

Backbone torsions (φ/ψ). Backbone dihedral angles. Every residue except chain termini has a φ (preceding-C → N → Cα → C) and a ψ (N → Cα → C → next-N). They are reported in degrees following the IUPAC sign convention. Secondary structure is essentially a statement about which (φ, ψ) basin each residue occupies.

Predicted aligned error. Predicted Aligned Error (PAE) is an AlphaFold confidence matrix: entry (i, j) is the expected error in the position of residue j, in ångströms, when the prediction is superimposed on the true structure at residue i. Low PAE within a block of residues means that block is internally rigid and well-predicted; high PAE between two blocks means their relative placement is uncertain even if each block individually is confident.

B-factor. B-factor (Debye–Waller factor) reflects atomic displacement in the crystal lattice. It is an experimental observable (units Å²), not a prediction; low values mean the atom is pinned down, high values mean it moves or is heterogeneous across the crystal.

Secondary structure (3-state, P-SEA). Three-state secondary structure (P-SEA) collapses the eight DSSP classes into helix (a), strand (b), and coil (c). P-SEA assigns these from Cα geometry alone — distances and angles — without requiring backbone oxygens, so it works on any Cα trace.

Sequence. Primary structure: the covalent order of the twenty standard amino acids along the backbone. Two proteins with the same sequence will (almost always) fold to the same structure; two with 30% identity often share a fold but not the details.

pLDDT. pLDDT is the predicted lDDT-Cα score: AlphaFold's confidence that the local environment of each residue (all inter-atomic distances within 15 Å) is correctly placed. It is a per-residue number between 0 and 100, with higher meaning more reliable.

InterPro / GO / CATH / organism. Functional annotations link the protein to curated databases. InterPro entries identify conserved domains and families by matching the sequence against member-database signatures (Pfam, PROSITE, CDD, …). Gene Ontology (GO) terms describe molecular function, biological process, and cellular component in a controlled vocabulary. CATH places the structure in a hierarchical fold classification (Class/Architecture/Topology/Homologous-superfamily). The organism is the source species.

Contact-map, Ramachandran, and PAE plots. Three diagnostic plots accompany the record. The Cα contact map visualizes the tertiary structure as a 2D adjacency matrix (8 Å cutoff, sequence-local contacts suppressed). The Ramachandran plot shows the distribution of backbone (φ, ψ) torsions, with points in the α and β basins reflecting secondary structure content. The PAE plot shows AlphaFold's inter-residue confidence as a color matrix.

mmCIF coordinates. The mmCIF table is the protein's shape written out atom by atom. For each backbone N, Cα, C, and carbonyl O, it records an (x, y, z) coordinate triple in Å plus the residue type, chain letter, and residue number.

Radius of gyration, Cα contacts, bounding box. Three whole-structure scalars: the radius of gyration (RMS distance of Cα from centroid, in Å), the count of Cα–Cα contacts (pairs closer than 8 Å and separated by more than four residues in sequence — i.e. tertiary, not local, contacts), and the bounding-box dimensions. Together they distinguish compact globular folds from extended fibres or disordered chains.

Foldseek 3Di. The Foldseek 3Di string encodes local tertiary geometry as a 20-letter alphabet — one character per residue — derived from the relative positions of nearby Cα atoms. Unlike the amino-acid sequence, 3Di is a direct function of the 3D structure, so two proteins with the same fold have similar 3Di strings even at low sequence identity.

Rendered structure images. Six rendered views show the 3D structure from the faces of a cube — i.e. along ±x, ±y, ±z. Rendering representation is drawn randomly per protein from cartoon (secondary-structure ribbons), sticks (backbone bonds), or molecular surface; coloring is either N→C rainbow (blue at the N-terminus through red at the C-terminus) or one color per chain.

Nearest PDB structures. The Foldseek neighbor list gives the closest experimentally determined structures in the PDB, ranked by structural alignment. TM-score near 1 means near-identical fold; near 0.3 means only rough topology match. This is how one finds what a novel AlphaFold prediction most resembles in the solved-structure universe.

Solvent-accessible surface area. SASA measures how much of the protein is reachable by solvent. It is computed by rolling a water-sized probe over the atomic surface and summing the exposed area (Å²). Per-residue SASA distinguishes core (buried, low SASA) from surface (exposed, high SASA) residues; total SASA is a whole-molecule size measure.